Protein AF-A0A7Y6GJ54-F1 (afdb_monomer_lite)

Secondary structure (DSSP, 8-state):
-PPPPPPPPPPPPPS----PPP----TT---HHHHHHHHHHHHHHHHHHHHHHHHHHHHHHHHHHHTS-S-EEEEE-SSS-EEEE-SS-HHHHHHTTS---HHHHHHHHHHHHHHHHHHHHHHHHHHHHHHHHHHHHHHHHHHHHHHHHHHHHHHHHHHHHHHHTTS-TTS-------SSHHHHHHHH-

Foldseek 3Di:
DDDDDDDDDDDDDDPDDPPDPDPPVPPDPPAPVNVVCCVVVVLVVVLVVVVVVLVVVLVVVLCVVPPDDQWDFPDDDPPPQGQIDGPQQVLSNVCSVDPDDPVSNVVSVVVSVVVVVVVSVVVVVVSVVVSVVVNVVSVVVSVVVVVCVVCVVVVVVVVVVVVCVVDDPPDLDCPPDRPYPVNVVSVVD

Radius of gyration: 41.16 Å; chains: 1; bounding box: 82×29×149 Å

Sequence (189 aa):
MAATPAPPQAPPKPTWDPRRPQPNLPWLRPTIRIRLTLLYGGMFLIAGILLLSIIYLLAAQAISTGNQPPFKIVNLGVSDEIKVASADCPAVNQANATSLTLTQFNTAISACIDHQRQVALDNLLSRSLLALLGLAVIAFAFGYAMAGRVLSPLGRITRTARAVAGSDLSRRIELDGPDDELKELADTF

Structure (mmCIF, N/CA/C/O backbone):
data_AF-A0A7Y6GJ54-F1
#
_entry.id   AF-A0A7Y6GJ54-F1
#
loop_
_atom_site.group_PDB
_atom_site.id
_atom_site.type_symbol
_atom_site.label_atom_id
_atom_site.label_alt_id
_atom_site.label_comp_id
_atom_site.label_asym_id
_atom_site.label_entity_id
_atom_site.label_seq_id
_atom_site.pdbx_PDB_ins_code
_atom_site.Cartn_x
_atom_site.Cartn_y
_atom_site.Cartn_z
_atom_site.occupancy
_atom_site.B_iso_or_equiv
_atom_site.auth_seq_id
_atom_site.auth_comp_id
_atom_site.auth_asym_id
_atom_site.auth_atom_id
_atom_site.pdbx_PDB_model_num
ATOM 1 N N . MET A 1 1 ? -22.449 -1.893 110.398 1.00 47.75 1 MET A N 1
ATOM 2 C CA . MET A 1 1 ? -21.510 -1.965 109.258 1.00 47.75 1 MET A CA 1
ATOM 3 C C . MET A 1 1 ? -22.201 -2.766 108.168 1.00 47.75 1 MET A C 1
ATOM 5 O O . MET A 1 1 ? -22.396 -3.958 108.355 1.00 47.75 1 MET A O 1
ATOM 9 N N . ALA A 1 2 ? -22.708 -2.105 107.126 1.00 55.66 2 ALA A N 1
ATOM 10 C CA . ALA A 1 2 ? -23.406 -2.773 106.027 1.00 55.66 2 ALA A CA 1
ATOM 11 C C . ALA A 1 2 ? -22.368 -3.305 105.029 1.00 55.66 2 ALA A C 1
ATOM 13 O O . ALA A 1 2 ? -21.499 -2.552 104.596 1.00 55.66 2 ALA A O 1
ATOM 14 N N . ALA A 1 3 ? -22.422 -4.601 104.725 1.00 62.19 3 ALA A N 1
ATOM 15 C CA . ALA A 1 3 ? -21.514 -5.240 103.782 1.00 62.19 3 ALA A CA 1
ATOM 16 C C . ALA A 1 3 ? -21.873 -4.830 102.345 1.00 62.19 3 ALA A C 1
ATOM 18 O O . ALA A 1 3 ? -23.012 -4.994 101.910 1.00 62.19 3 ALA A O 1
ATOM 19 N N . THR A 1 4 ? -20.897 -4.287 101.621 1.00 73.94 4 THR A N 1
ATOM 20 C CA . THR A 1 4 ? -21.009 -3.931 100.203 1.00 73.94 4 THR A CA 1
ATOM 21 C C . THR A 1 4 ? -21.210 -5.199 99.361 1.00 73.94 4 THR A C 1
ATOM 23 O O . THR A 1 4 ? -20.417 -6.133 99.505 1.00 73.94 4 THR A O 1
ATOM 26 N N . PRO A 1 5 ? -22.229 -5.274 98.485 1.00 74.69 5 PRO A N 1
ATOM 27 C CA . PRO A 1 5 ? -22.419 -6.432 97.620 1.00 74.69 5 PRO A CA 1
ATOM 28 C C . PRO A 1 5 ? -21.304 -6.507 96.568 1.00 74.69 5 PRO A C 1
ATOM 30 O O . PRO A 1 5 ? -20.848 -5.489 96.045 1.00 74.69 5 PRO A O 1
ATOM 33 N N . ALA A 1 6 ? -20.850 -7.727 96.279 1.00 77.00 6 ALA A N 1
ATOM 34 C CA . ALA A 1 6 ? -19.791 -7.985 95.311 1.00 77.00 6 ALA A CA 1
ATOM 35 C C . ALA A 1 6 ? -20.215 -7.578 93.882 1.00 77.00 6 ALA A C 1
ATOM 37 O O . ALA A 1 6 ? -21.391 -7.721 93.532 1.00 77.00 6 ALA A O 1
ATOM 38 N N . PRO A 1 7 ? -19.280 -7.088 93.046 1.00 79.25 7 PRO A N 1
ATOM 39 C CA . PRO A 1 7 ? -19.587 -6.672 91.683 1.00 79.25 7 PRO A CA 1
ATOM 40 C C . PRO A 1 7 ? -20.060 -7.855 90.817 1.00 79.25 7 PRO A C 1
ATOM 42 O O . PRO A 1 7 ? -19.602 -8.986 91.015 1.00 79.25 7 PRO A O 1
ATOM 45 N N . PRO A 1 8 ? -20.962 -7.612 89.847 1.00 77.50 8 PRO A N 1
ATOM 46 C CA . PRO A 1 8 ? -21.448 -8.646 88.940 1.00 77.50 8 PRO A CA 1
ATOM 47 C C . PRO A 1 8 ? -20.292 -9.232 88.123 1.00 77.50 8 PRO A C 1
ATOM 49 O O . PRO A 1 8 ? -19.453 -8.505 87.589 1.00 77.50 8 PRO A O 1
ATOM 52 N N . GLN A 1 9 ? -20.245 -10.562 88.039 1.00 78.44 9 GLN A N 1
ATOM 53 C CA . GLN A 1 9 ? -19.216 -11.269 87.282 1.00 78.44 9 GLN A CA 1
ATOM 54 C C . GLN A 1 9 ? -19.397 -11.022 85.781 1.00 78.44 9 GLN A C 1
ATOM 56 O O . GLN A 1 9 ? -20.512 -11.075 85.260 1.00 78.44 9 GLN A O 1
ATOM 61 N N . ALA A 1 10 ? -18.290 -10.746 85.091 1.00 77.81 10 ALA A N 1
ATOM 62 C CA . ALA A 1 10 ? -18.293 -10.549 83.649 1.00 77.81 10 ALA A CA 1
ATOM 63 C C . ALA A 1 10 ? -18.735 -11.840 82.926 1.00 77.81 10 ALA A C 1
ATOM 65 O O . ALA A 1 10 ? -18.311 -12.931 83.321 1.00 77.81 10 ALA A O 1
ATOM 66 N N . PRO A 1 11 ? -19.569 -11.738 81.874 1.00 81.38 11 PRO A N 1
ATOM 67 C CA . PRO A 1 11 ? -20.028 -12.898 81.122 1.00 81.38 11 PRO A CA 1
ATOM 68 C C . PRO A 1 11 ? -18.854 -13.659 80.477 1.00 81.38 11 PRO A C 1
ATOM 70 O O . PRO A 1 11 ? -17.839 -13.050 80.123 1.00 81.38 11 PRO A O 1
ATOM 73 N N . PRO A 1 12 ? -18.977 -14.989 80.310 1.00 80.69 12 PRO A N 1
ATOM 74 C CA . PRO A 1 12 ? -17.917 -15.814 79.746 1.00 80.69 12 PRO A CA 1
ATOM 75 C C . PRO A 1 12 ? -17.611 -15.410 78.300 1.00 80.69 12 PRO A C 1
ATOM 77 O O . PRO A 1 12 ? -18.512 -15.119 77.510 1.00 80.69 12 PRO A O 1
ATOM 80 N N . LYS A 1 13 ? -16.318 -15.402 77.954 1.00 76.00 13 LYS A N 1
ATOM 81 C CA . LYS A 1 13 ? -15.849 -15.067 76.607 1.00 76.00 13 LYS A CA 1
ATOM 82 C C . LYS A 1 13 ? -16.473 -16.042 75.591 1.00 76.00 13 LYS A C 1
ATOM 84 O O . LYS A 1 13 ? -16.382 -17.252 75.804 1.00 76.00 13 LYS A O 1
ATOM 89 N N . PRO A 1 14 ? -17.086 -15.549 74.501 1.00 75.94 14 PRO A N 1
ATOM 90 C CA . PRO A 1 14 ? -17.659 -16.410 73.476 1.00 75.94 14 PRO A CA 1
ATOM 91 C C . PRO A 1 14 ? -16.595 -17.326 72.859 1.00 75.94 14 PRO A C 1
ATOM 93 O O . PRO A 1 14 ? -15.461 -16.911 72.620 1.00 75.94 14 PRO A O 1
ATOM 96 N N . THR A 1 15 ? -16.964 -18.587 72.630 1.00 77.06 15 THR A N 1
ATOM 97 C CA . THR A 1 15 ? -16.074 -19.652 72.135 1.00 77.06 15 THR A CA 1
ATOM 98 C C . THR A 1 15 ? -15.910 -19.659 70.620 1.00 77.06 15 THR A C 1
ATOM 100 O O . THR A 1 15 ? -15.093 -20.417 70.101 1.00 77.06 15 THR A O 1
ATOM 103 N N . TRP A 1 16 ? -16.665 -18.832 69.892 1.00 75.81 16 TRP A N 1
ATOM 104 C CA . TRP A 1 16 ? -16.430 -18.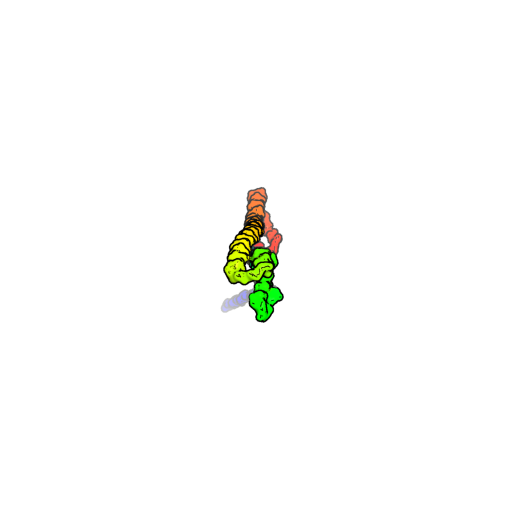662 68.467 1.00 75.81 16 TRP A CA 1
ATOM 105 C C . TRP A 1 16 ? -15.254 -17.706 68.261 1.00 75.81 16 TRP A C 1
ATOM 107 O O . TRP A 1 16 ? -15.256 -16.563 68.717 1.00 75.81 16 TRP A O 1
ATOM 117 N N . ASP A 1 17 ? -14.237 -18.184 67.556 1.00 72.38 17 ASP A N 1
ATOM 118 C CA . ASP A 1 17 ? -13.200 -17.325 67.004 1.00 72.38 17 ASP A CA 1
ATOM 119 C C . ASP A 1 17 ? -13.826 -16.588 65.805 1.00 72.38 17 ASP A C 1
ATOM 121 O O . ASP A 1 17 ? -14.325 -17.258 64.888 1.00 72.38 17 ASP A O 1
ATOM 125 N N . PRO A 1 18 ? -13.913 -15.242 65.788 1.00 67.31 18 PRO A N 1
ATOM 126 C CA . PRO A 1 18 ? -14.363 -14.533 64.601 1.00 67.31 18 PRO A CA 1
ATOM 127 C C . PRO A 1 18 ? -13.384 -14.877 63.482 1.00 67.31 18 PRO A C 1
ATOM 129 O O . PRO A 1 18 ? -12.235 -14.437 63.498 1.00 67.31 18 PRO A O 1
ATOM 132 N N . ARG A 1 19 ? -13.826 -15.720 62.538 1.00 66.75 19 ARG A N 1
ATOM 133 C CA . ARG A 1 19 ? -13.043 -16.097 61.358 1.00 66.75 19 ARG A CA 1
ATOM 134 C C . ARG A 1 19 ? -12.431 -14.825 60.787 1.00 66.75 19 ARG A C 1
ATOM 136 O O . ARG A 1 19 ? -13.164 -13.938 60.351 1.00 66.75 19 ARG A O 1
ATOM 143 N N . ARG A 1 20 ? -11.096 -14.726 60.823 1.00 63.81 20 ARG A N 1
ATOM 144 C CA . ARG A 1 20 ? -10.391 -13.631 60.156 1.00 63.81 20 ARG A CA 1
ATOM 145 C C . ARG A 1 20 ? -10.865 -13.639 58.703 1.00 63.81 20 ARG A C 1
ATOM 147 O O . ARG A 1 20 ? -10.816 -14.713 58.094 1.00 63.81 20 ARG A O 1
ATOM 154 N N . PRO A 1 21 ? -11.346 -12.508 58.161 1.00 61.75 21 PRO A N 1
ATOM 155 C CA . PRO A 1 21 ? -11.650 -12.416 56.745 1.00 61.75 21 PRO A CA 1
ATOM 156 C C . PRO A 1 21 ? -10.424 -12.920 55.988 1.00 61.75 21 PRO A C 1
ATOM 158 O O . PRO A 1 21 ? -9.319 -12.414 56.199 1.00 61.75 21 PRO A O 1
ATOM 161 N N . GLN A 1 22 ? -10.589 -13.976 55.190 1.00 66.06 22 GLN A N 1
ATOM 162 C CA . GLN A 1 22 ? -9.531 -14.379 54.276 1.00 66.06 22 GLN A CA 1
ATOM 163 C C . GLN A 1 22 ? -9.239 -13.154 53.401 1.00 66.06 22 GLN A C 1
ATOM 165 O O . GLN A 1 22 ? -10.179 -12.550 52.883 1.00 66.06 22 GLN A O 1
ATOM 170 N N . PRO A 1 23 ? -7.979 -12.714 53.270 1.00 58.69 23 PRO A N 1
ATOM 171 C CA . PRO A 1 23 ? -7.642 -11.744 52.251 1.00 58.69 23 PRO A CA 1
ATOM 172 C C . PRO A 1 23 ? -7.811 -12.467 50.917 1.00 58.69 23 PRO A C 1
ATOM 174 O O . PRO A 1 23 ? -6.936 -13.205 50.469 1.00 58.69 23 PRO A O 1
ATOM 177 N N . ASN A 1 24 ? -8.991 -12.312 50.326 1.00 58.53 24 ASN A N 1
ATOM 178 C CA . ASN A 1 24 ? -9.291 -12.735 48.970 1.00 58.53 24 ASN A CA 1
ATOM 179 C C . ASN A 1 24 ? -8.308 -11.963 48.088 1.00 58.53 24 ASN A C 1
ATOM 181 O O . ASN A 1 24 ? -8.525 -10.781 47.848 1.00 58.53 24 ASN A O 1
ATOM 185 N N . LEU A 1 25 ? -7.180 -12.564 47.705 1.00 61.97 25 LEU A N 1
ATOM 186 C CA . LEU A 1 25 ? -6.151 -11.883 46.923 1.00 61.97 25 LEU A CA 1
ATOM 187 C C . LEU A 1 25 ? -6.703 -11.691 45.496 1.00 61.97 25 LEU A C 1
ATOM 189 O O . LEU A 1 25 ? -6.703 -12.647 44.716 1.00 61.97 25 LEU A O 1
ATOM 193 N N . PRO A 1 26 ? -7.224 -10.509 45.117 1.00 60.03 26 PRO A N 1
ATOM 194 C CA . PRO A 1 26 ? -8.069 -10.363 43.944 1.00 60.03 26 PRO A CA 1
ATOM 195 C C . PRO A 1 26 ? -7.206 -9.855 42.791 1.00 60.03 26 PRO A C 1
ATOM 197 O O . PRO A 1 26 ? -7.463 -8.796 42.234 1.00 60.03 26 PRO A O 1
ATOM 200 N N . TRP A 1 27 ? -6.097 -10.532 42.486 1.00 59.00 27 TRP A N 1
ATOM 201 C CA . TRP A 1 27 ? -5.081 -9.885 41.652 1.00 59.00 27 TRP A CA 1
ATOM 202 C C . TRP A 1 27 ? -5.346 -9.983 40.143 1.00 59.00 27 TRP A C 1
ATOM 204 O O . TRP A 1 27 ? -4.831 -9.162 39.393 1.00 59.00 27 TRP A O 1
ATOM 214 N N . LEU A 1 28 ? -6.197 -10.908 39.678 1.00 61.09 28 LEU A N 1
ATOM 215 C CA . LEU A 1 28 ? -6.555 -11.012 38.254 1.00 61.09 28 LEU A CA 1
ATOM 216 C C . LEU A 1 28 ? -8.027 -11.378 38.016 1.00 61.09 28 LEU A C 1
ATOM 218 O O . LEU A 1 28 ? -8.335 -12.248 37.200 1.00 61.09 28 LEU A O 1
ATOM 222 N N . ARG A 1 29 ? -8.969 -10.700 38.680 1.00 63.38 29 ARG A N 1
ATOM 223 C CA . ARG A 1 29 ? -10.329 -10.649 38.120 1.00 63.38 29 ARG A CA 1
ATOM 224 C C . ARG A 1 29 ? -10.255 -9.779 36.857 1.00 63.38 29 ARG A C 1
ATOM 226 O O . ARG A 1 29 ? -9.835 -8.628 36.973 1.00 63.38 29 ARG A O 1
ATOM 233 N N . PRO A 1 30 ? -10.564 -10.289 35.647 1.00 63.50 30 PRO A N 1
ATOM 234 C CA . PRO A 1 30 ? -10.485 -9.488 34.433 1.00 63.50 30 PRO A CA 1
ATOM 235 C C . PRO A 1 30 ? -11.536 -8.387 34.527 1.00 63.50 30 PRO A C 1
ATOM 237 O O . PRO A 1 30 ? -12.718 -8.628 34.284 1.00 63.50 30 PRO A O 1
ATOM 240 N N . THR A 1 31 ? -11.107 -7.184 34.901 1.00 75.00 31 THR A N 1
ATOM 241 C CA . THR A 1 31 ? -11.979 -6.014 34.907 1.00 75.00 31 THR A CA 1
ATOM 242 C C . THR A 1 31 ? -12.584 -5.863 33.512 1.00 75.00 31 THR A C 1
ATOM 244 O O . THR A 1 31 ? -11.949 -6.165 32.493 1.00 75.00 31 THR A O 1
ATOM 247 N N . ILE A 1 32 ? -13.832 -5.404 33.438 1.00 73.62 32 ILE A N 1
ATOM 248 C CA . ILE A 1 32 ? -14.550 -5.202 32.166 1.00 73.62 32 ILE A CA 1
ATOM 249 C C . ILE A 1 32 ? -13.700 -4.369 31.195 1.00 73.62 32 ILE A C 1
ATOM 251 O O . ILE A 1 32 ? -13.665 -4.630 29.992 1.00 73.62 32 ILE A O 1
ATOM 255 N N . ARG A 1 33 ? -12.930 -3.425 31.745 1.00 81.25 33 ARG A N 1
ATOM 256 C CA . ARG A 1 33 ? -11.974 -2.587 31.021 1.00 81.25 33 ARG A CA 1
ATOM 257 C C . ARG A 1 33 ? -10.905 -3.411 30.302 1.00 81.25 33 ARG A C 1
ATOM 259 O O . ARG A 1 33 ? -10.708 -3.183 29.117 1.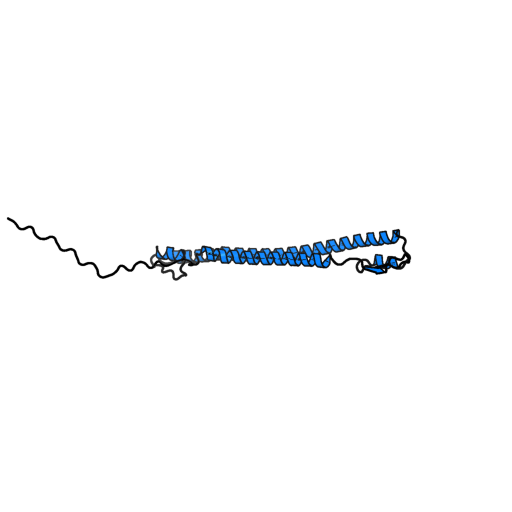00 81.25 33 ARG A O 1
ATOM 266 N N . ILE A 1 34 ? -10.281 -4.395 30.956 1.00 81.25 34 ILE A N 1
ATOM 267 C CA . ILE A 1 34 ? -9.259 -5.260 30.336 1.00 81.25 34 ILE A CA 1
ATOM 268 C C . ILE A 1 34 ? -9.853 -6.113 29.210 1.00 81.25 34 ILE A C 1
ATOM 270 O O . ILE A 1 34 ? -9.241 -6.259 28.155 1.00 81.25 34 ILE A O 1
ATOM 274 N N . ARG A 1 35 ? -11.063 -6.660 29.384 1.00 81.88 35 ARG A N 1
ATOM 275 C CA . ARG A 1 35 ? -11.726 -7.423 28.309 1.00 81.88 35 ARG A CA 1
ATOM 276 C C . ARG A 1 35 ? -12.016 -6.553 27.091 1.00 81.88 35 ARG A C 1
ATOM 278 O O . ARG A 1 35 ? -11.812 -6.998 25.963 1.00 81.88 35 ARG A O 1
ATOM 285 N N . LEU A 1 36 ? -12.470 -5.322 27.317 1.00 81.94 36 LEU A N 1
ATOM 286 C CA . LEU A 1 36 ? -12.708 -4.360 26.248 1.00 81.94 36 LEU A CA 1
ATOM 287 C C . LEU A 1 36 ? -11.391 -3.966 25.572 1.00 81.94 36 LEU A C 1
ATOM 289 O O . LEU A 1 36 ? -11.306 -4.069 24.352 1.00 81.94 36 LEU A O 1
ATOM 293 N N . THR A 1 37 ? -10.345 -3.596 26.319 1.00 88.44 37 THR A N 1
ATOM 294 C CA . THR A 1 37 ? -9.057 -3.217 25.713 1.00 88.44 37 THR A CA 1
ATOM 295 C C . THR A 1 37 ? -8.417 -4.363 24.944 1.00 88.44 37 THR A C 1
ATOM 297 O O . THR A 1 37 ? -7.854 -4.118 23.885 1.00 88.44 37 THR A O 1
ATOM 300 N N . LEU A 1 38 ? -8.538 -5.606 25.409 1.00 86.56 38 LEU A N 1
ATOM 301 C CA . LEU A 1 38 ? -7.973 -6.763 24.719 1.00 86.56 38 LEU A CA 1
ATOM 302 C C . LEU A 1 38 ? -8.748 -7.090 23.433 1.00 86.56 38 LEU A C 1
ATOM 304 O O . LEU A 1 38 ? -8.132 -7.344 22.400 1.00 86.56 38 LEU A O 1
ATOM 308 N N . LEU A 1 39 ? -10.084 -7.000 23.452 1.00 82.62 39 LEU A N 1
ATOM 309 C CA . LEU A 1 39 ? -10.901 -7.153 22.242 1.00 82.62 39 LEU A CA 1
ATOM 310 C C . LEU A 1 39 ? -10.645 -6.035 21.223 1.00 82.62 39 LEU A C 1
ATOM 312 O O . LEU A 1 39 ? -10.435 -6.319 20.044 1.00 82.62 39 LEU A O 1
ATOM 316 N N . TYR A 1 40 ? -10.668 -4.773 21.656 1.00 81.94 40 TYR A N 1
ATOM 317 C CA . TYR A 1 40 ? -10.470 -3.627 20.764 1.00 81.94 40 TYR A CA 1
ATOM 318 C C . TYR A 1 40 ? -9.022 -3.519 20.288 1.00 81.94 40 TYR A C 1
ATOM 320 O O . TYR A 1 40 ? -8.776 -3.334 19.098 1.00 81.94 40 TYR A O 1
ATOM 328 N N . GLY A 1 41 ? -8.067 -3.689 21.200 1.00 87.75 41 GLY A N 1
ATOM 329 C CA . GLY A 1 41 ? -6.640 -3.688 20.908 1.00 87.75 41 GLY A CA 1
ATOM 330 C C . GLY A 1 41 ? -6.257 -4.817 19.960 1.00 87.75 41 GLY A C 1
ATOM 331 O O . GLY A 1 41 ? -5.569 -4.563 18.979 1.00 87.75 41 GLY A O 1
ATOM 332 N N . GLY A 1 42 ? -6.770 -6.034 20.173 1.00 88.62 42 GLY A N 1
ATOM 333 C CA . GLY A 1 42 ? -6.537 -7.163 19.271 1.00 88.62 42 GLY A CA 1
ATOM 334 C C . GLY A 1 42 ? -7.050 -6.905 17.852 1.00 88.62 42 GLY A C 1
ATOM 335 O O . GLY A 1 42 ? -6.326 -7.127 16.886 1.00 88.62 42 GLY A O 1
ATOM 336 N N . MET A 1 43 ? -8.263 -6.361 17.716 1.00 84.12 43 MET A N 1
ATOM 337 C CA . MET A 1 43 ? -8.821 -5.985 16.410 1.00 84.12 43 MET A CA 1
ATOM 338 C C . MET A 1 43 ? -7.987 -4.905 15.710 1.00 84.12 43 MET A C 1
ATOM 340 O O . MET A 1 43 ? -7.721 -5.018 14.514 1.00 84.12 43 MET A O 1
ATOM 344 N N . PHE A 1 44 ? -7.551 -3.880 16.447 1.00 86.00 44 PHE A N 1
ATOM 345 C CA . PHE A 1 44 ? -6.700 -2.818 15.910 1.00 86.00 44 PHE A CA 1
ATOM 346 C C . PHE A 1 44 ? -5.338 -3.354 15.451 1.00 86.00 44 PHE A C 1
ATOM 348 O O . PHE A 1 44 ? -4.859 -3.000 14.377 1.00 86.00 44 PHE A O 1
ATOM 355 N N . LEU A 1 45 ? -4.743 -4.256 16.232 1.00 91.19 45 LEU A N 1
ATOM 356 C CA . LEU A 1 45 ? -3.455 -4.875 15.928 1.00 91.19 45 LEU A CA 1
ATOM 357 C C . LEU A 1 45 ? -3.550 -5.744 14.664 1.00 91.19 45 LEU A C 1
ATOM 359 O O . LEU A 1 45 ? -2.720 -5.612 13.768 1.00 91.19 45 LEU A O 1
ATOM 363 N N . ILE A 1 46 ? -4.605 -6.559 14.538 1.00 86.50 46 ILE A N 1
ATOM 364 C CA . ILE A 1 46 ? -4.871 -7.356 13.330 1.00 86.50 46 ILE A CA 1
ATOM 365 C C . ILE A 1 46 ? -5.046 -6.451 12.106 1.00 86.50 46 ILE A C 1
ATOM 367 O O . ILE A 1 46 ? -4.438 -6.712 11.069 1.00 86.50 46 ILE A O 1
ATOM 371 N N . ALA A 1 47 ? -5.831 -5.374 12.223 1.00 84.12 47 ALA A N 1
ATOM 372 C CA . ALA A 1 47 ? -6.019 -4.410 11.140 1.00 84.12 47 ALA A CA 1
ATOM 373 C C . ALA A 1 47 ? -4.690 -3.756 10.721 1.00 84.12 47 ALA A C 1
ATOM 375 O O . ALA A 1 47 ? -4.396 -3.665 9.530 1.00 84.12 47 ALA A O 1
ATOM 376 N N . GLY A 1 48 ? -3.863 -3.360 11.693 1.00 86.31 48 GLY A N 1
ATOM 377 C CA . GLY A 1 48 ? -2.544 -2.775 11.456 1.00 86.31 48 GLY A CA 1
ATOM 378 C C . GLY A 1 48 ? -1.567 -3.737 10.775 1.00 86.31 48 GLY A C 1
ATOM 379 O O . GLY A 1 48 ? -0.903 -3.346 9.816 1.00 86.31 48 GLY A O 1
ATOM 380 N N . ILE A 1 49 ? -1.508 -5.001 11.213 1.00 92.00 49 ILE A N 1
ATOM 381 C CA . ILE A 1 49 ? -0.673 -6.038 10.581 1.00 92.00 49 ILE A CA 1
ATOM 382 C C . ILE A 1 49 ? -1.116 -6.283 9.139 1.00 92.00 49 ILE A C 1
ATOM 384 O O . ILE A 1 49 ? -0.271 -6.337 8.245 1.00 92.00 49 ILE A O 1
ATOM 388 N N . LEU A 1 50 ? -2.425 -6.408 8.899 1.00 84.56 50 LEU A N 1
ATOM 389 C CA . LEU A 1 50 ? -2.966 -6.596 7.552 1.00 84.56 50 LEU A CA 1
ATOM 390 C C . LEU A 1 50 ? -2.598 -5.425 6.640 1.00 84.56 50 LEU A C 1
ATOM 392 O O . LEU A 1 50 ? -2.093 -5.641 5.540 1.00 84.56 50 LEU A O 1
ATOM 396 N N . LEU A 1 51 ? -2.790 -4.195 7.120 1.00 84.94 51 LEU A N 1
ATOM 397 C CA . LEU A 1 51 ? -2.446 -2.979 6.388 1.00 84.94 51 LEU A CA 1
ATOM 398 C C . LEU A 1 51 ? -0.953 -2.939 6.026 1.00 84.94 51 LEU A C 1
ATOM 400 O O . LEU A 1 51 ? -0.608 -2.739 4.862 1.00 84.94 51 LEU A O 1
ATOM 404 N N . LEU A 1 52 ? -0.071 -3.174 7.003 1.00 88.19 52 LEU A N 1
ATOM 405 C CA . LEU A 1 52 ? 1.380 -3.201 6.795 1.00 88.19 52 LEU A CA 1
ATOM 406 C C . LEU A 1 52 ? 1.808 -4.297 5.816 1.00 88.19 52 LEU A C 1
ATOM 408 O O . LEU A 1 52 ? 2.633 -4.043 4.940 1.00 88.19 52 LEU A O 1
ATOM 412 N N . SER A 1 53 ? 1.240 -5.499 5.941 1.00 87.12 53 SER A N 1
ATOM 413 C CA . SER A 1 53 ? 1.549 -6.630 5.063 1.00 87.12 53 SER A CA 1
ATOM 414 C C . SER A 1 53 ? 1.194 -6.323 3.608 1.00 87.12 53 SER A C 1
ATOM 416 O O . SER A 1 53 ? 2.004 -6.562 2.714 1.00 87.12 53 SER A O 1
ATOM 418 N N . ILE A 1 54 ? 0.030 -5.714 3.371 1.00 82.38 54 ILE A N 1
ATOM 419 C CA . ILE A 1 54 ? -0.399 -5.305 2.030 1.00 82.38 54 ILE A CA 1
ATOM 420 C C . ILE A 1 54 ? 0.554 -4.255 1.464 1.00 82.38 54 ILE A C 1
ATOM 422 O O . ILE A 1 54 ? 1.089 -4.443 0.375 1.00 82.38 54 ILE A O 1
ATOM 426 N N . ILE A 1 55 ? 0.832 -3.187 2.215 1.00 82.06 55 ILE A N 1
ATOM 427 C CA . ILE A 1 55 ? 1.750 -2.127 1.772 1.00 82.06 55 ILE A CA 1
ATOM 428 C C . ILE A 1 55 ? 3.132 -2.705 1.427 1.00 82.06 55 ILE A C 1
ATOM 430 O O . ILE A 1 55 ? 3.698 -2.366 0.386 1.00 82.06 55 ILE A O 1
ATOM 434 N N . TYR A 1 56 ? 3.657 -3.615 2.253 1.00 84.94 56 TYR A N 1
ATOM 435 C CA . TYR A 1 56 ? 4.937 -4.280 2.010 1.00 84.94 56 TYR A CA 1
ATOM 436 C C . TYR A 1 56 ? 4.935 -5.111 0.720 1.00 84.94 56 TYR A C 1
ATOM 438 O O . TYR A 1 56 ? 5.860 -4.990 -0.081 1.00 84.94 56 TYR A O 1
ATOM 446 N N . LEU A 1 57 ? 3.901 -5.928 0.487 1.00 83.31 57 LEU A N 1
ATOM 447 C CA . LEU A 1 57 ? 3.802 -6.758 -0.720 1.00 83.31 57 LEU A CA 1
ATOM 448 C C . LEU A 1 57 ? 3.730 -5.911 -1.997 1.00 83.31 57 LEU A C 1
ATOM 450 O O . LEU A 1 57 ? 4.393 -6.227 -2.985 1.00 83.31 57 LEU A O 1
ATOM 454 N N . LEU A 1 58 ? 2.976 -4.811 -1.962 1.00 78.19 58 LEU A N 1
ATOM 455 C CA . LEU A 1 58 ? 2.896 -3.848 -3.063 1.00 78.19 58 LEU A CA 1
ATOM 456 C C . LEU A 1 58 ? 4.264 -3.213 -3.355 1.00 78.19 58 LEU A C 1
ATOM 458 O O . LEU A 1 58 ? 4.688 -3.151 -4.510 1.00 78.19 58 LEU A O 1
ATOM 462 N N . ALA A 1 59 ? 4.977 -2.779 -2.312 1.00 78.06 59 ALA A N 1
ATOM 463 C CA . ALA A 1 59 ? 6.314 -2.209 -2.449 1.00 78.06 59 ALA A CA 1
ATOM 464 C C . ALA A 1 59 ? 7.320 -3.237 -2.999 1.00 78.06 59 ALA A C 1
ATOM 466 O O . ALA A 1 59 ? 8.079 -2.933 -3.921 1.00 78.06 59 ALA A O 1
ATOM 467 N N . ALA A 1 60 ? 7.287 -4.473 -2.495 1.00 80.50 60 ALA A N 1
ATOM 468 C CA . ALA A 1 60 ? 8.151 -5.556 -2.955 1.00 80.50 60 ALA A CA 1
ATOM 469 C C . ALA A 1 60 ? 7.935 -5.873 -4.446 1.00 80.50 60 ALA A C 1
ATOM 471 O O . ALA A 1 60 ? 8.902 -6.046 -5.189 1.00 80.50 60 ALA A O 1
ATOM 472 N N . GLN A 1 61 ? 6.683 -5.884 -4.916 1.00 73.62 61 GLN A N 1
ATOM 473 C CA . GLN A 1 61 ? 6.363 -6.088 -6.332 1.00 73.62 61 GLN A CA 1
ATOM 474 C C . GLN A 1 61 ? 6.838 -4.932 -7.222 1.00 73.62 61 GLN A C 1
ATOM 476 O O . GLN A 1 61 ? 7.325 -5.175 -8.332 1.00 73.62 61 GLN A O 1
ATOM 481 N N . ALA A 1 62 ? 6.714 -3.685 -6.754 1.00 69.12 62 ALA A N 1
ATOM 482 C CA . ALA A 1 62 ? 7.200 -2.514 -7.482 1.00 69.12 62 ALA A CA 1
ATOM 483 C C . ALA A 1 62 ? 8.724 -2.571 -7.675 1.00 69.12 62 ALA A C 1
ATOM 485 O O . ALA A 1 62 ? 9.214 -2.403 -8.792 1.00 69.12 62 ALA A O 1
ATOM 486 N N . ILE A 1 63 ? 9.463 -2.906 -6.614 1.00 73.31 63 ILE A N 1
ATOM 487 C CA . ILE A 1 63 ? 10.927 -3.012 -6.652 1.00 73.31 63 ILE A CA 1
ATOM 488 C C . ILE A 1 63 ? 11.369 -4.206 -7.512 1.00 73.31 63 ILE A C 1
ATOM 490 O O . ILE A 1 63 ? 12.239 -4.059 -8.364 1.00 73.31 63 ILE A O 1
ATOM 494 N N . SER A 1 64 ? 10.738 -5.375 -7.364 1.00 67.88 64 SER A N 1
ATOM 495 C CA . SER A 1 64 ? 11.070 -6.584 -8.139 1.00 67.88 64 SER A CA 1
ATOM 496 C C . SER A 1 64 ? 10.928 -6.400 -9.653 1.00 67.88 64 SER A C 1
ATOM 498 O O . SER A 1 64 ? 11.687 -7.005 -10.410 1.00 67.88 64 SER A O 1
ATOM 500 N N . THR A 1 65 ? 9.966 -5.589 -10.096 1.00 65.19 65 THR A N 1
ATOM 501 C CA . THR A 1 65 ? 9.732 -5.359 -11.529 1.00 65.19 65 THR A CA 1
ATOM 502 C C . THR A 1 65 ? 10.705 -4.315 -12.091 1.00 65.19 65 THR A C 1
ATOM 504 O O . THR A 1 65 ? 11.128 -4.436 -13.233 1.00 65.19 65 THR A O 1
ATOM 507 N N . GLY A 1 66 ? 11.096 -3.316 -11.291 1.00 60.31 66 GLY A N 1
ATOM 508 C CA . GLY A 1 66 ? 11.970 -2.221 -11.730 1.00 60.31 66 GLY A CA 1
ATOM 509 C C . GLY A 1 66 ? 13.477 -2.507 -11.685 1.00 60.31 66 GLY A C 1
ATOM 510 O O . GLY A 1 66 ? 14.247 -1.720 -12.223 1.00 60.31 66 GLY A O 1
ATOM 511 N N . ASN A 1 67 ? 13.921 -3.600 -11.053 1.00 60.25 67 ASN A N 1
ATOM 512 C CA . ASN A 1 67 ? 15.348 -3.850 -10.793 1.00 60.25 67 ASN A CA 1
ATOM 513 C C . ASN A 1 67 ? 16.044 -4.766 -11.821 1.00 60.25 67 ASN A C 1
ATOM 515 O O . ASN A 1 67 ? 17.178 -5.191 -11.590 1.00 60.25 67 ASN A O 1
ATOM 519 N N . GLN A 1 68 ? 15.382 -5.114 -12.929 1.00 61.44 68 GLN A N 1
ATOM 520 C CA . GLN A 1 68 ? 16.025 -5.846 -14.023 1.00 61.44 68 GLN A CA 1
ATOM 521 C C . GLN A 1 68 ? 16.764 -4.848 -14.924 1.00 61.44 68 GLN A C 1
ATOM 523 O O . GLN A 1 68 ? 16.138 -3.903 -15.402 1.00 61.44 68 GLN A O 1
ATOM 528 N N . PRO A 1 69 ? 18.083 -5.005 -15.148 1.00 60.56 69 PRO A N 1
ATOM 529 C CA . PRO A 1 69 ? 18.825 -4.073 -15.983 1.00 60.56 69 PRO A CA 1
ATOM 530 C C . PRO A 1 69 ? 18.285 -4.128 -17.427 1.00 60.56 69 PRO A C 1
ATOM 532 O O . PRO A 1 69 ? 18.305 -5.207 -18.026 1.00 60.56 69 PRO A O 1
ATOM 535 N N . PRO A 1 70 ? 17.840 -2.993 -18.005 1.00 64.88 70 PRO A N 1
ATOM 536 C CA . PRO A 1 70 ? 17.181 -2.948 -19.321 1.00 64.88 70 PRO A CA 1
ATOM 537 C C . PRO A 1 70 ? 18.113 -3.274 -20.501 1.00 64.88 70 PRO A C 1
ATOM 539 O O . PRO A 1 70 ? 17.674 -3.375 -21.650 1.00 64.88 70 PRO A O 1
ATOM 542 N N . PHE A 1 71 ? 19.408 -3.460 -20.237 1.00 64.81 71 PHE A N 1
ATOM 543 C CA . PHE A 1 71 ? 20.431 -3.716 -21.243 1.00 64.81 71 PHE A CA 1
ATOM 544 C C . PHE A 1 71 ? 21.350 -4.849 -20.791 1.00 64.81 71 PHE A C 1
ATOM 546 O O . PHE A 1 71 ? 21.780 -4.900 -19.636 1.00 64.81 71 PHE A O 1
ATOM 553 N N . LYS A 1 72 ? 21.694 -5.737 -21.724 1.00 67.81 72 LYS A N 1
ATOM 554 C CA . LYS A 1 72 ? 22.763 -6.723 -21.560 1.00 67.81 72 LYS A CA 1
ATOM 555 C C . LYS A 1 72 ? 23.848 -6.429 -22.584 1.00 67.81 72 LYS A C 1
ATOM 557 O O . LYS A 1 72 ? 23.576 -6.300 -23.778 1.00 67.81 72 LYS A O 1
ATOM 562 N N . ILE A 1 73 ? 25.084 -6.323 -22.110 1.00 66.62 73 ILE A N 1
ATOM 563 C CA . ILE A 1 73 ? 26.240 -6.161 -22.988 1.00 66.62 73 ILE A CA 1
ATOM 564 C C . ILE A 1 73 ? 26.613 -7.554 -23.491 1.00 66.62 73 ILE A C 1
ATOM 566 O O . ILE A 1 73 ? 26.963 -8.424 -22.696 1.00 66.62 73 ILE A O 1
ATOM 570 N N . VAL A 1 74 ? 26.463 -7.784 -24.795 1.00 67.56 74 VAL A N 1
ATOM 571 C CA . VAL A 1 74 ? 26.615 -9.120 -25.396 1.00 67.56 74 VAL A CA 1
ATOM 572 C C . VAL A 1 74 ? 28.051 -9.361 -25.862 1.00 67.56 74 VAL A C 1
ATOM 574 O O . VAL A 1 74 ? 28.501 -10.504 -25.872 1.00 67.56 74 VAL A O 1
ATOM 577 N N . ASN A 1 75 ? 28.794 -8.306 -26.220 1.00 61.59 75 ASN A N 1
ATOM 578 C CA . ASN A 1 75 ? 30.208 -8.410 -26.578 1.00 61.59 75 ASN A CA 1
ATOM 579 C C . ASN A 1 75 ? 30.945 -7.062 -26.411 1.00 61.59 75 ASN A C 1
ATOM 581 O O . ASN A 1 75 ? 30.408 -6.021 -26.786 1.00 61.59 75 ASN A O 1
ATOM 585 N N . LEU A 1 76 ? 32.173 -7.101 -25.879 1.00 59.94 76 LEU A N 1
ATOM 586 C CA . LEU A 1 76 ? 33.165 -6.012 -25.877 1.00 59.94 76 LEU A CA 1
ATOM 587 C C . LEU A 1 76 ? 34.415 -6.541 -26.595 1.00 59.94 76 LEU A C 1
ATOM 589 O O . LEU A 1 76 ? 35.407 -6.918 -25.972 1.00 59.94 76 LEU A O 1
ATOM 593 N N . GLY A 1 77 ? 34.329 -6.662 -27.917 1.00 54.72 77 GLY A N 1
ATOM 594 C CA . GLY A 1 77 ? 35.470 -7.045 -28.740 1.00 54.72 77 GLY A CA 1
ATOM 595 C C . GLY A 1 77 ? 36.423 -5.865 -28.924 1.00 54.72 77 GLY A C 1
ATOM 596 O O . GLY A 1 77 ? 35.979 -4.739 -29.116 1.00 54.72 77 GLY A O 1
ATOM 597 N N . VAL A 1 78 ? 37.733 -6.130 -28.945 1.00 58.97 78 VAL A N 1
ATOM 598 C CA . VAL A 1 78 ? 38.851 -5.175 -29.173 1.00 58.97 78 VAL A CA 1
ATOM 599 C C . VAL A 1 78 ? 38.836 -4.558 -30.597 1.00 58.97 78 VAL A C 1
ATOM 601 O O . VAL A 1 78 ? 39.814 -3.996 -31.071 1.00 58.97 78 VAL A O 1
ATOM 604 N N . SER A 1 79 ? 37.720 -4.680 -31.312 1.00 56.25 79 SER A N 1
ATOM 605 C CA . SER A 1 79 ? 37.498 -4.249 -32.693 1.00 56.25 79 SER A CA 1
ATOM 606 C C . SER A 1 79 ? 36.227 -3.397 -32.775 1.00 56.25 79 SER A C 1
ATOM 608 O O . SER A 1 79 ? 35.277 -3.792 -33.431 1.00 56.25 79 SER A O 1
ATOM 610 N N . ASP A 1 80 ? 36.206 -2.267 -32.053 1.00 56.22 80 ASP A N 1
ATOM 611 C CA . ASP A 1 80 ? 35.306 -1.093 -32.187 1.00 56.22 80 ASP A CA 1
ATOM 612 C C . ASP A 1 80 ? 33.775 -1.304 -32.326 1.00 56.22 80 ASP A C 1
ATOM 614 O O . ASP A 1 80 ? 33.025 -0.344 -32.490 1.00 56.22 80 ASP A O 1
ATOM 618 N N . GLU A 1 81 ? 33.263 -2.530 -32.217 1.00 57.81 81 GLU A N 1
ATOM 619 C CA . GLU A 1 81 ? 31.856 -2.868 -32.434 1.00 57.81 81 GLU A CA 1
ATOM 620 C C . GLU A 1 81 ? 31.191 -3.217 -31.093 1.00 57.81 81 GLU A C 1
ATOM 622 O O . GLU A 1 81 ? 31.194 -4.361 -30.630 1.00 57.81 81 GLU A O 1
ATOM 627 N N . ILE A 1 82 ? 30.622 -2.205 -30.432 1.00 62.94 82 ILE A N 1
ATOM 628 C CA . ILE A 1 82 ? 29.847 -2.388 -29.199 1.00 62.94 82 ILE A CA 1
ATOM 629 C C . ILE A 1 82 ? 28.464 -2.938 -29.571 1.00 62.94 82 ILE A C 1
ATOM 631 O O . ILE A 1 82 ? 27.638 -2.223 -30.134 1.00 62.94 82 ILE A O 1
ATOM 635 N N . LYS A 1 83 ? 28.184 -4.202 -29.223 1.00 67.19 83 LYS A N 1
ATOM 636 C CA . LYS A 1 83 ? 26.862 -4.828 -29.416 1.00 67.19 83 LYS A CA 1
ATOM 637 C C . LYS A 1 83 ? 26.060 -4.785 -28.121 1.00 67.19 83 LYS A C 1
ATOM 639 O O . LYS A 1 83 ? 26.353 -5.512 -27.167 1.00 67.19 83 LYS A O 1
ATOM 644 N N . VAL A 1 84 ? 25.024 -3.948 -28.100 1.00 69.12 84 VAL A N 1
ATOM 645 C CA . VAL A 1 84 ? 24.107 -3.800 -26.960 1.00 69.12 84 VAL A CA 1
ATOM 646 C C . VAL A 1 84 ? 22.785 -4.465 -27.300 1.00 69.12 84 VAL A C 1
ATOM 648 O O . VAL A 1 84 ? 22.120 -4.045 -28.239 1.00 69.12 84 VAL A O 1
ATOM 651 N N . ALA A 1 85 ? 22.382 -5.485 -26.546 1.00 72.25 85 ALA A N 1
ATOM 652 C CA . ALA A 1 85 ? 21.066 -6.086 -26.715 1.00 72.25 85 ALA A CA 1
ATOM 653 C C . ALA A 1 85 ? 20.136 -5.666 -25.578 1.00 72.25 85 ALA A C 1
ATOM 655 O O . ALA A 1 85 ? 20.526 -5.626 -24.407 1.00 72.25 85 ALA A O 1
ATOM 656 N N . SER A 1 86 ? 18.884 -5.393 -25.924 1.00 72.19 86 SER A N 1
ATOM 657 C CA . SER A 1 86 ? 17.820 -5.112 -24.966 1.00 72.19 86 SER A CA 1
ATOM 658 C C . SER A 1 86 ? 16.581 -5.914 -25.329 1.00 72.19 86 SER A C 1
ATOM 660 O O . SER A 1 86 ? 16.170 -5.936 -26.487 1.00 72.19 86 SER A O 1
ATOM 662 N N . ALA A 1 87 ? 15.986 -6.585 -24.344 1.00 70.81 87 ALA A N 1
ATOM 663 C CA . ALA A 1 87 ? 14.712 -7.274 -24.534 1.00 70.81 87 ALA A CA 1
ATOM 664 C C . ALA A 1 87 ? 13.552 -6.276 -24.672 1.00 70.81 87 ALA A C 1
ATOM 666 O O . ALA A 1 87 ? 12.613 -6.523 -25.423 1.00 70.81 87 ALA A O 1
ATOM 667 N N . ASP A 1 88 ? 13.657 -5.132 -23.996 1.00 75.12 88 ASP A N 1
ATOM 668 C CA . ASP A 1 88 ? 12.604 -4.122 -23.942 1.00 75.12 88 ASP A CA 1
ATOM 669 C C . ASP A 1 88 ? 12.723 -3.066 -25.055 1.00 75.12 88 ASP A C 1
ATOM 671 O O . ASP A 1 88 ? 11.750 -2.388 -25.377 1.00 75.12 88 ASP A O 1
ATOM 675 N N . CYS A 1 89 ? 13.907 -2.936 -25.667 1.00 76.88 89 CYS A N 1
ATOM 676 C CA . CYS A 1 89 ? 14.198 -1.972 -26.730 1.00 76.88 89 CYS A CA 1
ATOM 677 C C . CYS A 1 89 ? 14.570 -2.661 -28.057 1.00 76.88 89 CYS A C 1
ATOM 679 O O . CYS A 1 89 ? 15.754 -2.733 -28.407 1.00 76.88 89 CYS A O 1
ATOM 681 N N . PRO A 1 90 ? 13.596 -3.103 -28.874 1.00 76.31 90 PRO A N 1
ATOM 682 C CA . PRO A 1 90 ? 13.886 -3.719 -30.171 1.00 76.31 90 PRO A CA 1
ATOM 683 C C . PRO A 1 90 ? 14.560 -2.753 -31.162 1.00 76.31 90 PRO A C 1
ATOM 685 O O . PRO A 1 90 ? 15.273 -3.204 -32.057 1.00 76.31 90 PRO A O 1
ATOM 688 N N . ALA A 1 91 ? 14.390 -1.437 -30.985 1.00 75.75 91 ALA A N 1
ATOM 689 C CA . ALA A 1 91 ? 15.057 -0.410 -31.789 1.00 75.75 91 ALA A CA 1
ATOM 690 C C . ALA A 1 91 ? 16.590 -0.418 -31.619 1.00 75.75 91 ALA A C 1
ATOM 692 O O . ALA A 1 91 ? 17.317 -0.192 -32.583 1.00 75.75 91 ALA A O 1
ATOM 693 N N . VAL A 1 92 ? 17.090 -0.746 -30.421 1.00 75.31 92 VAL A N 1
ATOM 694 C CA . VAL A 1 92 ? 18.536 -0.855 -30.145 1.00 75.31 92 VAL A CA 1
ATOM 695 C C . VAL A 1 92 ? 19.113 -2.118 -30.792 1.00 75.31 92 VAL A C 1
ATOM 697 O O . VAL A 1 92 ? 20.214 -2.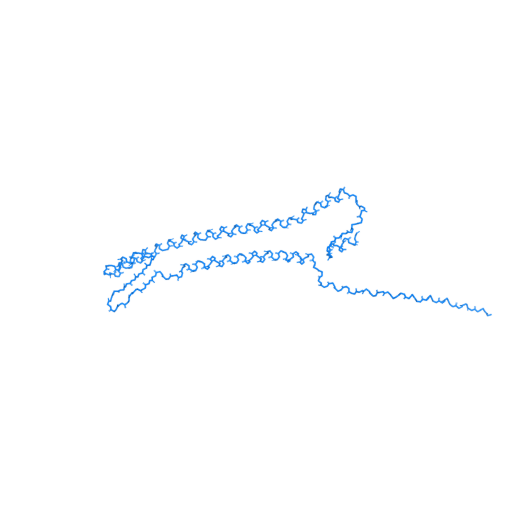096 -31.333 1.00 75.31 92 VAL A O 1
ATOM 700 N N . ASN A 1 93 ? 18.341 -3.208 -30.832 1.00 74.88 93 ASN A N 1
ATOM 701 C CA . ASN A 1 93 ? 18.767 -4.443 -31.497 1.00 74.88 93 ASN A CA 1
ATOM 702 C C . ASN A 1 93 ? 18.862 -4.274 -33.021 1.00 74.88 93 ASN A C 1
ATOM 704 O O . ASN A 1 93 ? 19.751 -4.848 -33.643 1.00 74.88 93 ASN A O 1
ATOM 708 N N . GLN A 1 94 ? 17.962 -3.480 -33.612 1.00 72.25 94 GLN A N 1
ATOM 709 C CA . GLN A 1 94 ? 17.994 -3.144 -35.039 1.00 72.25 94 GLN A CA 1
ATOM 710 C C . GLN A 1 94 ? 19.175 -2.234 -35.382 1.00 72.25 94 GLN A C 1
ATOM 712 O O . GLN A 1 94 ? 19.801 -2.419 -36.422 1.00 72.25 94 GLN A O 1
ATOM 717 N N . ALA A 1 95 ? 19.526 -1.311 -34.481 1.00 66.25 95 ALA A N 1
ATOM 718 C CA . ALA A 1 95 ? 20.688 -0.446 -34.635 1.00 66.25 95 ALA A CA 1
ATOM 719 C C . ALA A 1 95 ? 21.993 -1.260 -34.779 1.00 66.25 95 ALA A C 1
ATOM 721 O O . ALA A 1 95 ? 22.839 -0.905 -35.588 1.00 66.25 95 ALA A O 1
ATOM 722 N N . ASN A 1 96 ? 22.132 -2.402 -34.094 1.00 64.19 96 ASN A N 1
ATOM 723 C CA . ASN A 1 96 ? 23.324 -3.262 -34.187 1.00 64.19 96 ASN A CA 1
ATOM 724 C C . ASN A 1 96 ? 23.541 -3.934 -35.561 1.00 64.19 96 ASN A C 1
ATOM 726 O O . ASN A 1 96 ? 24.623 -4.464 -35.799 1.00 64.19 96 ASN A O 1
ATOM 730 N N . ALA A 1 97 ? 22.531 -3.991 -36.440 1.00 61.75 97 ALA A N 1
ATOM 731 C CA . ALA A 1 97 ? 22.626 -4.684 -37.733 1.00 61.75 97 ALA A CA 1
ATOM 732 C C . ALA A 1 97 ? 23.320 -3.851 -38.829 1.00 61.75 97 ALA A C 1
ATOM 734 O O . ALA A 1 97 ? 23.697 -4.381 -39.873 1.00 61.75 97 ALA A O 1
ATOM 735 N N . THR A 1 98 ? 23.505 -2.554 -38.594 1.00 61.06 98 THR A N 1
ATOM 736 C CA . THR A 1 98 ? 24.162 -1.609 -39.501 1.00 61.06 98 THR A CA 1
ATOM 737 C C . THR A 1 98 ? 25.315 -0.964 -38.749 1.00 61.06 98 THR A C 1
ATOM 739 O O . THR A 1 98 ? 25.068 -0.388 -37.702 1.00 61.06 98 THR A O 1
ATOM 742 N N . SER A 1 99 ? 26.555 -1.051 -39.240 1.00 58.00 99 SER A N 1
ATOM 743 C CA . SER A 1 99 ? 27.741 -0.409 -38.640 1.00 58.00 99 SER A CA 1
ATOM 744 C C . SER A 1 99 ? 27.426 1.015 -38.148 1.00 58.00 99 SER A C 1
ATOM 746 O O . SER A 1 99 ? 27.198 1.913 -38.961 1.00 58.00 99 SER A O 1
ATOM 748 N N . LEU A 1 100 ? 27.338 1.195 -36.826 1.00 61.44 100 LEU A N 1
ATOM 749 C CA . LEU A 1 100 ? 26.686 2.354 -36.216 1.00 61.44 100 LEU A CA 1
ATOM 750 C C . LEU A 1 100 ? 27.587 3.585 -36.185 1.00 61.44 100 LEU A C 1
ATOM 752 O O . LEU A 1 100 ? 28.685 3.559 -35.634 1.00 61.44 100 LEU A O 1
ATOM 756 N N . THR A 1 101 ? 27.059 4.716 -36.650 1.00 67.19 101 THR A N 1
ATOM 757 C CA . THR A 1 101 ? 27.529 6.022 -36.183 1.00 67.19 101 THR A CA 1
ATOM 758 C C . THR A 1 101 ? 26.966 6.281 -34.780 1.00 67.19 101 THR A C 1
ATOM 760 O O . THR A 1 101 ? 25.809 5.955 -34.499 1.00 67.19 101 THR A O 1
ATOM 763 N N . LEU A 1 102 ? 27.741 6.923 -33.891 1.00 71.38 102 LEU A N 1
ATOM 764 C CA . LEU A 1 102 ? 27.298 7.249 -32.519 1.00 71.38 102 LEU A CA 1
ATOM 765 C C . LEU A 1 102 ? 25.959 8.015 -32.482 1.00 71.38 102 LEU A C 1
ATOM 767 O O . LEU A 1 102 ? 25.205 7.924 -31.516 1.00 71.38 102 LEU A O 1
ATOM 771 N N . THR A 1 103 ? 25.647 8.766 -33.539 1.00 76.12 103 THR A N 1
ATOM 772 C CA . THR A 1 103 ? 24.412 9.546 -33.666 1.00 76.12 103 THR A CA 1
ATOM 773 C C . THR A 1 103 ? 23.163 8.674 -33.784 1.00 76.12 103 THR A C 1
ATOM 775 O O . THR A 1 103 ? 22.193 8.924 -33.075 1.00 76.12 103 THR A O 1
ATOM 778 N N . GLN A 1 104 ? 23.188 7.626 -34.613 1.00 75.56 104 GLN A N 1
ATOM 779 C CA . GLN A 1 104 ? 22.043 6.725 -34.800 1.00 75.56 104 GLN A CA 1
ATOM 780 C C . GLN A 1 104 ? 21.755 5.920 -33.532 1.00 75.56 104 GLN A C 1
ATOM 782 O O . GLN A 1 104 ? 20.598 5.741 -33.151 1.00 75.56 104 GLN A O 1
ATOM 787 N N . PHE A 1 105 ? 22.814 5.505 -32.836 1.00 77.12 105 PHE A N 1
ATOM 788 C CA . PHE A 1 105 ? 22.705 4.823 -31.553 1.00 77.12 105 PHE A CA 1
ATOM 789 C C . PHE A 1 105 ? 22.072 5.719 -30.477 1.00 77.12 105 PHE A C 1
ATOM 791 O O . PHE A 1 105 ? 21.118 5.306 -29.817 1.00 77.12 105 PHE A O 1
ATOM 798 N N . ASN A 1 106 ? 22.530 6.971 -30.353 1.00 80.25 106 ASN A N 1
ATOM 799 C CA . ASN A 1 106 ? 21.965 7.928 -29.397 1.00 80.25 106 ASN A CA 1
ATOM 800 C C . ASN A 1 106 ? 20.472 8.198 -29.651 1.00 80.25 106 ASN A C 1
ATOM 802 O O . ASN A 1 106 ? 19.697 8.243 -28.697 1.00 80.25 106 ASN A O 1
ATOM 806 N N . THR A 1 107 ? 20.046 8.324 -30.913 1.00 83.25 107 THR A N 1
ATOM 807 C CA . THR A 1 107 ? 18.627 8.534 -31.255 1.00 83.25 107 THR A CA 1
ATOM 808 C C . THR A 1 107 ? 17.765 7.298 -30.972 1.00 83.25 107 THR A C 1
ATOM 810 O O . THR A 1 107 ? 16.638 7.427 -30.488 1.00 83.25 107 THR A O 1
ATOM 813 N N . ALA A 1 108 ? 18.282 6.090 -31.224 1.00 80.81 108 ALA A N 1
ATOM 814 C CA . ALA A 1 108 ? 17.578 4.847 -30.901 1.00 80.81 108 ALA A CA 1
ATOM 815 C C . ALA A 1 108 ? 17.409 4.663 -29.381 1.00 80.81 108 ALA A C 1
ATOM 817 O O . ALA A 1 108 ? 16.351 4.225 -28.921 1.00 80.81 108 ALA A O 1
ATOM 818 N N . ILE A 1 109 ? 18.421 5.049 -28.595 1.00 81.50 109 ILE A N 1
ATOM 819 C CA . ILE A 1 109 ? 18.351 5.049 -27.130 1.00 81.50 109 ILE A CA 1
ATOM 820 C C . ILE A 1 109 ? 17.318 6.053 -26.629 1.00 81.50 109 ILE A C 1
ATOM 822 O O . ILE A 1 109 ? 16.474 5.676 -25.817 1.00 81.50 109 ILE A O 1
ATOM 826 N N . SER A 1 110 ? 17.350 7.304 -27.103 1.00 82.38 110 SER A N 1
ATOM 827 C CA . SER A 1 110 ? 16.418 8.330 -26.621 1.00 82.38 110 SER A CA 1
ATOM 828 C C . SER A 1 110 ? 14.963 7.936 -26.881 1.00 82.38 110 SER A C 1
ATOM 830 O O . SER A 1 110 ? 14.140 8.005 -25.972 1.00 82.38 110 SER A O 1
ATOM 832 N N . ALA A 1 111 ? 14.666 7.410 -28.075 1.00 82.19 111 ALA A N 1
ATOM 833 C CA . ALA A 1 111 ? 13.326 6.934 -28.408 1.00 82.19 111 ALA A CA 1
ATOM 834 C C . ALA A 1 111 ? 12.886 5.743 -27.537 1.00 82.19 111 ALA A C 1
ATOM 836 O O . ALA A 1 111 ? 11.717 5.660 -27.156 1.00 82.19 111 ALA A O 1
ATOM 837 N N . CYS A 1 112 ? 13.802 4.830 -27.185 1.00 82.50 112 CYS A N 1
ATOM 838 C CA . CYS A 1 112 ? 13.438 3.732 -26.295 1.00 82.50 112 CYS A CA 1
ATOM 839 C C . CYS A 1 112 ? 13.187 4.194 -24.855 1.00 82.50 112 CYS A C 1
ATOM 841 O O . CYS A 1 112 ? 12.229 3.739 -24.231 1.00 82.50 112 CYS A O 1
ATOM 843 N N . ILE A 1 113 ? 14.013 5.102 -24.328 1.00 81.75 113 ILE A N 1
ATOM 844 C CA . ILE A 1 113 ? 13.835 5.637 -22.971 1.00 81.75 113 ILE A CA 1
ATOM 845 C C . ILE A 1 113 ? 12.463 6.305 -22.843 1.00 81.75 113 ILE A C 1
ATOM 847 O O . ILE A 1 113 ? 11.755 6.063 -21.863 1.00 81.75 113 ILE A O 1
ATOM 851 N N . ASP A 1 114 ? 12.052 7.087 -23.844 1.00 82.50 114 ASP A N 1
ATOM 852 C CA . ASP A 1 114 ? 10.738 7.732 -23.844 1.00 82.50 114 ASP A CA 1
ATOM 853 C C . ASP A 1 114 ? 9.592 6.709 -23.871 1.00 82.50 114 ASP A C 1
ATOM 855 O O . ASP A 1 114 ? 8.626 6.841 -23.112 1.00 82.50 114 ASP A O 1
ATOM 859 N N . HIS A 1 115 ? 9.712 5.647 -24.675 1.00 80.38 115 HIS A N 1
ATOM 860 C CA . HIS A 1 115 ? 8.714 4.578 -24.720 1.00 80.38 115 HIS A CA 1
ATOM 861 C C . HIS A 1 115 ? 8.628 3.806 -23.394 1.00 80.38 115 HIS A C 1
ATOM 863 O O . HIS A 1 115 ? 7.537 3.612 -22.854 1.00 80.38 115 HIS A O 1
ATOM 869 N N . GLN A 1 116 ? 9.774 3.431 -22.816 1.00 81.50 116 GLN A N 1
ATOM 870 C CA . GLN A 1 116 ? 9.824 2.771 -21.511 1.00 81.50 116 GLN A CA 1
ATOM 871 C C . GLN A 1 116 ? 9.230 3.636 -20.407 1.00 81.50 116 GLN A C 1
ATOM 873 O O . GLN A 1 116 ? 8.536 3.119 -19.535 1.00 81.50 116 GLN A O 1
ATOM 878 N N . ARG A 1 117 ? 9.461 4.951 -20.443 1.00 81.62 117 ARG A N 1
ATOM 879 C CA . ARG A 1 117 ? 8.910 5.867 -19.446 1.00 81.62 117 ARG A CA 1
ATOM 880 C C . ARG A 1 117 ? 7.385 5.852 -19.456 1.00 81.62 117 ARG A C 1
ATOM 882 O O . ARG A 1 117 ? 6.791 5.811 -18.383 1.00 81.62 117 ARG A O 1
ATOM 889 N N . GLN A 1 118 ? 6.753 5.858 -20.629 1.00 80.12 118 GLN A N 1
ATOM 890 C CA . GLN A 1 118 ? 5.290 5.798 -20.722 1.00 80.12 118 GLN A CA 1
ATOM 891 C C . GLN A 1 118 ? 4.745 4.462 -20.208 1.00 80.12 118 GLN A C 1
ATOM 893 O O . GLN A 1 118 ? 3.864 4.452 -19.352 1.00 80.12 118 GLN A O 1
ATOM 898 N N . VAL A 1 119 ? 5.340 3.343 -20.630 1.00 78.62 119 VAL A N 1
ATOM 899 C CA . VAL A 1 119 ? 4.945 2.002 -20.163 1.00 78.62 119 VAL A CA 1
ATOM 900 C C . VAL A 1 119 ? 5.147 1.848 -18.652 1.00 78.62 119 VAL A C 1
ATOM 902 O O . VAL A 1 119 ? 4.331 1.222 -17.972 1.00 78.62 119 VAL A O 1
ATOM 905 N N . ALA A 1 120 ? 6.216 2.426 -18.102 1.00 78.25 120 ALA A N 1
ATOM 906 C CA . ALA A 1 120 ? 6.475 2.427 -16.669 1.00 78.25 120 ALA A CA 1
ATOM 907 C C . ALA A 1 120 ? 5.433 3.258 -15.911 1.00 78.25 120 ALA A C 1
ATOM 909 O O . ALA A 1 120 ? 4.896 2.777 -14.915 1.00 78.25 120 ALA A O 1
ATOM 910 N N . LEU A 1 121 ? 5.110 4.469 -16.382 1.00 81.50 121 LEU A N 1
ATOM 911 C CA . LEU A 1 121 ? 4.091 5.320 -15.761 1.00 81.50 121 LEU A CA 1
ATOM 912 C C . LEU A 1 121 ? 2.715 4.644 -15.760 1.00 81.50 121 LEU A C 1
ATOM 914 O O . LEU A 1 121 ? 2.083 4.591 -14.708 1.00 81.50 121 LEU A O 1
ATOM 918 N N . ASP A 1 122 ? 2.290 4.057 -16.879 1.00 79.31 122 ASP A N 1
ATOM 919 C CA . ASP A 1 122 ? 0.998 3.365 -16.972 1.00 79.31 122 ASP A CA 1
ATOM 920 C C . ASP A 1 122 ? 0.934 2.130 -16.067 1.00 79.31 122 ASP A C 1
ATOM 922 O O . ASP A 1 122 ? -0.053 1.920 -15.356 1.00 79.31 122 ASP A O 1
ATOM 926 N N . ASN A 1 123 ? 2.004 1.330 -16.022 1.00 79.00 123 ASN A N 1
ATOM 927 C CA . ASN A 1 123 ? 2.079 0.188 -15.111 1.00 7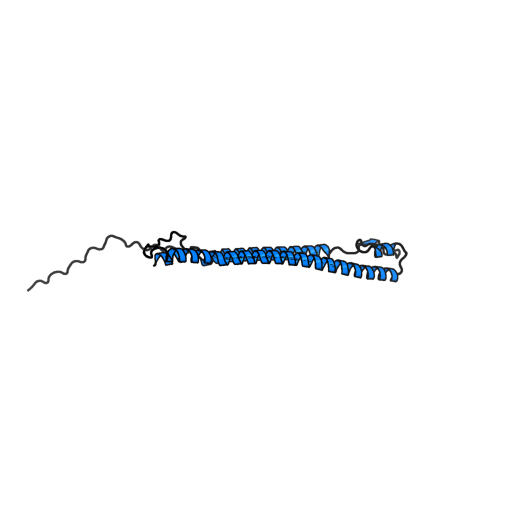9.00 123 ASN A CA 1
ATOM 928 C C . ASN A 1 123 ? 2.049 0.622 -13.644 1.00 79.00 123 ASN A C 1
ATOM 930 O O . ASN A 1 123 ? 1.363 -0.005 -12.832 1.00 79.00 123 ASN A O 1
ATOM 934 N N . LEU A 1 124 ? 2.776 1.686 -13.293 1.00 80.50 124 LEU A N 1
ATOM 935 C CA . LEU A 1 124 ? 2.784 2.229 -11.937 1.00 80.50 124 LEU A CA 1
ATOM 936 C C . LEU A 1 124 ? 1.404 2.757 -11.551 1.00 80.50 124 LEU A C 1
ATOM 938 O O . LEU A 1 124 ? 0.922 2.423 -10.469 1.00 80.50 124 LEU A O 1
ATOM 942 N N . LEU A 1 125 ? 0.750 3.524 -12.425 1.00 82.75 125 LEU A N 1
ATOM 943 C CA . LEU A 1 125 ? -0.596 4.044 -12.191 1.00 82.75 125 LEU A CA 1
ATOM 944 C C . LEU A 1 125 ? -1.609 2.911 -12.030 1.00 82.75 125 LEU A C 1
ATOM 946 O O . LEU A 1 125 ? -2.330 2.884 -11.036 1.00 82.75 125 LEU A O 1
ATOM 950 N N . SER A 1 126 ? -1.625 1.938 -12.943 1.00 79.12 126 SER A N 1
ATOM 951 C CA . SER A 1 126 ? -2.568 0.815 -12.892 1.00 79.12 126 SER A CA 1
ATOM 952 C C . SER A 1 126 ? -2.387 -0.032 -11.627 1.00 79.12 126 SER A C 1
ATOM 954 O O . SER A 1 126 ? -3.352 -0.304 -10.907 1.00 79.12 126 SER A O 1
ATOM 956 N N . ARG A 1 127 ? -1.138 -0.367 -11.267 1.00 78.69 127 ARG A N 1
ATOM 957 C CA . ARG A 1 127 ? -0.842 -1.085 -10.015 1.00 78.69 127 ARG A CA 1
ATOM 958 C C . ARG A 1 127 ? -1.213 -0.269 -8.779 1.00 78.69 127 ARG A C 1
ATOM 960 O O . ARG A 1 127 ? -1.778 -0.830 -7.845 1.00 78.69 127 ARG A O 1
ATOM 967 N N . SER A 1 128 ? -0.945 1.038 -8.780 1.00 80.69 128 SER A N 1
ATOM 968 C CA . SER A 1 128 ? -1.303 1.938 -7.674 1.00 80.69 128 SER A CA 1
ATOM 969 C C . SER A 1 128 ? -2.818 2.064 -7.503 1.00 80.69 128 SER A C 1
ATOM 971 O O . SER A 1 128 ? -3.307 2.103 -6.377 1.00 80.69 128 SER A O 1
ATOM 973 N N . LEU A 1 129 ? -3.580 2.074 -8.600 1.00 86.25 129 LEU A N 1
ATOM 974 C CA . LEU A 1 129 ? -5.043 2.098 -8.561 1.00 86.25 129 LEU A CA 1
ATOM 975 C C . LEU A 1 129 ? -5.622 0.789 -8.013 1.00 86.25 129 LEU A C 1
ATOM 977 O O . LEU A 1 129 ? -6.493 0.831 -7.146 1.00 86.25 129 LEU A O 1
ATOM 981 N N . LEU A 1 130 ? -5.121 -0.368 -8.460 1.00 80.75 130 LEU A N 1
ATOM 982 C CA . LEU A 1 130 ? -5.541 -1.673 -7.930 1.00 80.75 130 LEU A CA 1
ATOM 983 C C . LEU A 1 130 ? -5.219 -1.811 -6.437 1.00 80.75 130 LEU A C 1
ATOM 985 O O . LEU A 1 130 ? -6.057 -2.258 -5.654 1.00 80.75 130 LEU A O 1
ATOM 989 N N . ALA A 1 131 ? -4.025 -1.374 -6.043 1.00 79.69 131 ALA A N 1
ATOM 990 C CA . ALA A 1 131 ? -3.597 -1.274 -4.656 1.00 79.69 131 ALA A CA 1
ATOM 991 C C . ALA A 1 131 ? -4.551 -0.423 -3.806 1.00 79.69 131 ALA A C 1
ATOM 993 O O . ALA A 1 131 ? -5.018 -0.868 -2.755 1.00 79.69 131 ALA A O 1
ATOM 994 N N . LEU A 1 132 ? -4.858 0.790 -4.274 1.00 83.62 132 LEU A N 1
ATOM 995 C CA . LEU A 1 132 ? -5.750 1.722 -3.593 1.00 83.62 132 LEU A CA 1
ATOM 996 C C . LEU A 1 132 ? -7.157 1.138 -3.451 1.00 83.62 132 LEU A C 1
ATOM 998 O O . LEU A 1 132 ? -7.736 1.210 -2.369 1.00 83.62 132 LEU A O 1
ATOM 1002 N N . LEU A 1 133 ? -7.688 0.518 -4.508 1.00 83.62 133 LEU A N 1
ATOM 1003 C CA . LEU A 1 133 ? -9.004 -0.118 -4.487 1.00 83.62 133 LEU A CA 1
ATOM 1004 C C . LEU A 1 133 ? -9.051 -1.254 -3.457 1.00 83.62 133 LEU A C 1
ATOM 1006 O O . LEU A 1 133 ? -9.971 -1.300 -2.639 1.00 83.62 133 LEU A O 1
ATOM 1010 N N . GLY A 1 134 ? -8.042 -2.128 -3.436 1.00 81.81 134 GLY A N 1
ATOM 1011 C CA . GLY A 1 134 ? -7.948 -3.205 -2.447 1.00 81.81 134 GLY A CA 1
ATOM 1012 C C . GLY A 1 134 ? -7.891 -2.681 -1.009 1.00 81.81 134 GLY A C 1
ATOM 1013 O O . GLY A 1 134 ? -8.620 -3.159 -0.138 1.00 81.81 134 GLY A O 1
ATOM 1014 N N . LEU A 1 135 ? -7.084 -1.645 -0.766 1.00 82.25 135 LEU A N 1
ATOM 1015 C CA . LEU A 1 135 ? -6.969 -1.003 0.544 1.00 82.25 135 LEU A CA 1
ATOM 1016 C C . LEU A 1 135 ? -8.280 -0.331 0.973 1.00 82.25 135 LEU A C 1
ATOM 1018 O O . LEU A 1 135 ? -8.667 -0.443 2.135 1.00 82.25 135 LEU A O 1
ATOM 1022 N N . ALA A 1 136 ? -8.999 0.301 0.042 1.00 84.31 136 ALA A N 1
ATOM 1023 C CA . ALA A 1 136 ? -10.299 0.909 0.303 1.00 84.31 136 ALA A CA 1
ATOM 1024 C C . ALA A 1 136 ? -11.352 -0.132 0.716 1.00 84.31 136 ALA A C 1
ATOM 1026 O O . ALA A 1 136 ? -12.054 0.071 1.706 1.00 84.31 136 ALA A O 1
ATOM 1027 N N . VAL A 1 137 ? -11.430 -1.270 0.013 1.00 84.62 137 VAL A N 1
ATOM 1028 C CA . VAL A 1 137 ? -12.354 -2.368 0.355 1.00 84.62 137 VAL A CA 1
ATOM 1029 C C . VAL A 1 137 ? -12.069 -2.906 1.758 1.00 84.62 137 VAL A C 1
ATOM 1031 O O . VAL A 1 137 ? -12.990 -3.090 2.555 1.00 84.62 137 VAL A O 1
ATOM 1034 N N . ILE A 1 138 ? -10.794 -3.112 2.090 1.00 80.81 138 ILE A N 1
ATOM 1035 C CA . ILE A 1 138 ? -10.382 -3.625 3.401 1.00 80.81 138 ILE A CA 1
ATOM 1036 C C . ILE A 1 138 ? -10.679 -2.609 4.504 1.00 80.81 138 ILE A C 1
ATOM 1038 O O . ILE A 1 138 ? -11.273 -2.969 5.520 1.00 80.81 138 ILE A O 1
ATOM 1042 N N . ALA A 1 139 ? -10.327 -1.339 4.299 1.00 83.12 139 ALA A N 1
ATOM 1043 C CA . ALA A 1 139 ? -10.621 -0.270 5.248 1.00 83.12 139 ALA A CA 1
ATOM 1044 C C . ALA A 1 139 ? -12.131 -0.147 5.504 1.00 83.12 139 ALA A C 1
ATOM 1046 O O . ALA A 1 139 ? -12.556 -0.034 6.655 1.00 83.12 139 ALA A O 1
ATOM 1047 N N . PHE A 1 140 ? -12.948 -0.247 4.451 1.00 86.44 140 PHE A N 1
ATOM 1048 C CA . PHE A 1 140 ? -14.403 -0.227 4.565 1.00 86.44 140 PHE A CA 1
ATOM 1049 C C . PHE A 1 140 ? -14.938 -1.431 5.350 1.00 86.44 140 PHE A C 1
ATOM 1051 O O . PHE A 1 140 ? -15.751 -1.258 6.257 1.00 86.44 140 PHE A O 1
ATOM 1058 N N . ALA A 1 141 ? -14.450 -2.643 5.065 1.00 83.19 141 ALA A N 1
ATOM 1059 C CA . ALA A 1 141 ? -14.841 -3.851 5.790 1.00 83.19 141 ALA A CA 1
ATOM 1060 C C . ALA A 1 141 ? -14.502 -3.761 7.290 1.00 83.19 141 ALA A C 1
ATOM 1062 O O . ALA A 1 141 ? -15.342 -4.078 8.136 1.00 83.19 141 ALA A O 1
ATOM 1063 N N . PHE A 1 142 ? -13.306 -3.269 7.631 1.00 82.56 142 PHE A N 1
ATOM 1064 C CA . PHE A 1 142 ? -12.911 -3.035 9.023 1.00 82.56 142 PHE A CA 1
ATOM 1065 C C . PHE A 1 142 ? -13.766 -1.960 9.697 1.00 82.56 142 PHE A C 1
ATOM 1067 O O . PHE A 1 142 ? -14.222 -2.169 10.823 1.00 82.56 142 PHE A O 1
ATOM 1074 N N . GLY A 1 143 ? -14.023 -0.841 9.017 1.00 84.50 143 GLY A N 1
ATOM 1075 C CA . GLY A 1 143 ? -14.892 0.222 9.525 1.00 84.50 143 GLY A CA 1
ATOM 1076 C C . GLY A 1 143 ? -16.312 -0.276 9.800 1.00 84.50 143 GLY A C 1
ATOM 1077 O O . GLY A 1 143 ? -16.865 -0.016 10.869 1.00 84.50 143 GLY A O 1
ATOM 1078 N N . TYR A 1 144 ? -16.872 -1.071 8.885 1.00 85.94 144 TYR A N 1
ATOM 1079 C CA . TYR A 1 144 ? -18.192 -1.682 9.041 1.00 85.94 144 TYR A CA 1
ATOM 1080 C C . TYR A 1 144 ? -18.242 -2.657 10.227 1.00 85.94 144 TYR A C 1
ATOM 1082 O O . TYR A 1 144 ? -19.143 -2.580 11.065 1.00 85.94 144 TYR A O 1
ATOM 1090 N N . ALA A 1 145 ? -17.245 -3.539 10.350 1.00 82.94 145 ALA A N 1
ATOM 1091 C CA . ALA A 1 145 ? -17.145 -4.470 11.472 1.00 82.94 145 ALA A CA 1
ATOM 1092 C C . ALA A 1 145 ? -16.999 -3.739 12.819 1.00 82.94 145 ALA A C 1
ATOM 1094 O O . ALA A 1 145 ? -17.629 -4.122 13.810 1.00 82.94 145 ALA A O 1
ATOM 1095 N N . MET A 1 146 ? -16.203 -2.665 12.857 1.00 81.56 146 MET A N 1
ATOM 1096 C CA . MET A 1 146 ? -16.020 -1.835 14.047 1.00 81.56 146 MET A CA 1
ATOM 1097 C C . MET A 1 146 ? -17.331 -1.149 14.447 1.00 81.56 146 MET A C 1
ATOM 1099 O O . MET A 1 146 ? -17.730 -1.246 15.608 1.00 81.56 146 MET A O 1
ATOM 1103 N N . ALA A 1 147 ? -18.046 -0.544 13.494 1.00 83.62 147 ALA A N 1
ATOM 1104 C CA . ALA A 1 147 ? -19.344 0.080 13.744 1.00 83.62 147 ALA A CA 1
ATOM 1105 C C . ALA A 1 147 ? -20.359 -0.930 14.311 1.00 83.62 147 ALA A C 1
ATOM 1107 O O . ALA A 1 147 ? -20.960 -0.686 15.358 1.00 83.62 147 ALA A O 1
ATOM 1108 N N . GLY A 1 148 ? -20.491 -2.111 13.697 1.00 82.00 148 GLY A N 1
ATOM 1109 C CA . GLY A 1 148 ? -21.402 -3.153 14.183 1.00 82.00 148 GLY A CA 1
ATOM 1110 C C . GLY A 1 148 ? -21.085 -3.615 15.610 1.00 82.00 148 GLY A C 1
ATOM 1111 O O . GLY A 1 148 ? -21.991 -3.832 16.420 1.00 82.00 148 GLY A O 1
ATOM 1112 N N . ARG A 1 149 ? -19.799 -3.717 15.962 1.00 78.50 149 ARG A N 1
ATOM 1113 C CA . ARG A 1 149 ? -19.385 -4.159 17.299 1.00 78.50 149 ARG A CA 1
ATOM 1114 C C . ARG A 1 149 ? -19.558 -3.082 18.371 1.00 78.50 149 ARG A C 1
ATOM 1116 O O . ARG A 1 149 ? -19.909 -3.439 19.491 1.00 78.50 149 ARG A O 1
ATOM 1123 N N . VAL A 1 150 ? -19.383 -1.802 18.037 1.00 74.75 150 VAL A N 1
ATOM 1124 C CA . VAL A 1 150 ? -19.618 -0.674 18.961 1.00 74.75 150 VAL A CA 1
ATOM 1125 C C . VAL A 1 150 ? -21.108 -0.502 19.276 1.00 74.75 150 VAL A C 1
ATOM 1127 O O . VAL A 1 150 ? -21.460 -0.210 20.416 1.00 74.75 150 VAL A O 1
ATOM 1130 N N . LEU A 1 151 ? -21.999 -0.733 18.306 1.00 75.75 151 LEU A N 1
ATOM 1131 C CA . LEU A 1 151 ? -23.447 -0.596 18.518 1.00 75.75 151 LEU A CA 1
ATOM 1132 C C . LEU A 1 151 ? -24.112 -1.841 19.140 1.00 75.75 151 LEU A C 1
ATOM 1134 O O . LEU A 1 151 ? -25.184 -1.731 19.737 1.00 75.75 151 LEU A O 1
ATOM 1138 N N . SER A 1 152 ? -23.490 -3.020 19.046 1.00 70.56 152 SER A N 1
ATOM 1139 C CA . SER A 1 152 ? -24.049 -4.287 19.554 1.00 70.56 152 SER A CA 1
ATOM 1140 C C . SER A 1 152 ? -24.430 -4.286 21.057 1.00 70.56 152 SER A C 1
ATOM 1142 O O . SER A 1 152 ? -25.528 -4.750 21.389 1.00 70.56 152 SER A O 1
ATOM 1144 N N . PRO A 1 153 ? -23.622 -3.733 21.989 1.00 65.19 153 PRO A N 1
ATOM 1145 C CA . PRO A 1 153 ? -23.958 -3.703 23.415 1.00 65.19 153 PRO A CA 1
ATOM 1146 C C . PRO A 1 153 ? -25.161 -2.806 23.730 1.00 65.19 153 PRO A C 1
ATOM 1148 O O . PRO A 1 153 ? -25.983 -3.153 24.580 1.00 65.19 153 PRO A O 1
ATOM 1151 N N . LEU A 1 154 ? -25.310 -1.690 23.007 1.00 68.44 154 LEU A N 1
ATOM 1152 C CA . LEU A 1 154 ? -26.391 -0.727 23.227 1.00 68.44 154 LEU A CA 1
ATOM 1153 C C . LEU A 1 154 ? -27.759 -1.372 22.992 1.00 68.44 154 LEU A C 1
ATO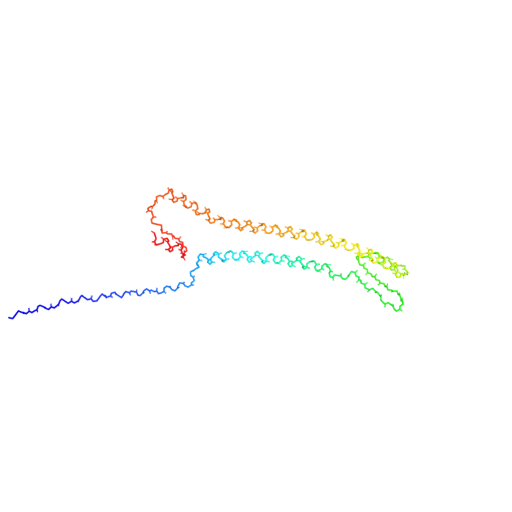M 1155 O O . LEU A 1 154 ? -28.650 -1.234 23.827 1.00 68.44 154 LEU A O 1
ATOM 1159 N N . GLY A 1 155 ? -27.897 -2.167 21.925 1.00 68.25 155 GLY A N 1
ATOM 1160 C CA . GLY A 1 155 ? -29.148 -2.855 21.593 1.00 68.25 155 GLY A CA 1
ATOM 1161 C C . GLY A 1 155 ? -29.545 -3.976 22.562 1.00 68.25 155 GLY A C 1
ATOM 1162 O O . GLY A 1 155 ? -30.711 -4.382 22.587 1.00 68.25 155 GLY A O 1
ATOM 1163 N N . ARG A 1 156 ? -28.614 -4.509 23.367 1.00 68.19 156 ARG A N 1
ATOM 1164 C CA . ARG A 1 156 ? -28.963 -5.425 24.469 1.00 68.19 156 ARG A CA 1
ATOM 1165 C C . ARG A 1 156 ? -29.510 -4.643 25.659 1.00 68.19 156 ARG A C 1
ATOM 1167 O O . ARG A 1 156 ? -30.569 -5.004 26.156 1.00 68.19 156 ARG A O 1
ATOM 1174 N N . ILE A 1 157 ? -28.868 -3.538 26.034 1.00 70.31 157 ILE A N 1
ATOM 1175 C CA . ILE A 1 157 ? -29.289 -2.707 27.172 1.00 70.31 157 ILE A CA 1
ATOM 1176 C C . ILE A 1 157 ? -30.680 -2.104 26.936 1.00 70.31 157 ILE A C 1
ATOM 1178 O O . ILE A 1 157 ? -31.519 -2.163 27.829 1.00 70.31 157 ILE A O 1
ATOM 1182 N N . THR A 1 158 ? -30.987 -1.606 25.729 1.00 74.75 158 THR A N 1
ATOM 1183 C CA . THR A 1 158 ? -32.323 -1.041 25.441 1.00 74.75 158 THR A CA 1
ATOM 1184 C C . THR A 1 158 ? -33.429 -2.091 25.515 1.00 74.75 158 THR A C 1
ATOM 1186 O O . THR A 1 158 ? -34.535 -1.788 25.957 1.00 74.75 158 THR A O 1
ATOM 1189 N N . ARG A 1 159 ? -33.147 -3.331 25.091 1.00 72.75 159 ARG A N 1
ATOM 1190 C CA . ARG A 1 159 ? -34.110 -4.439 25.168 1.00 72.75 159 ARG A CA 1
ATOM 1191 C C . ARG A 1 159 ? -34.350 -4.874 26.608 1.00 72.75 159 ARG A C 1
ATOM 1193 O O . ARG A 1 159 ? -35.506 -5.044 26.977 1.00 72.75 159 ARG A O 1
ATOM 1200 N N . THR A 1 160 ? -33.301 -4.990 27.420 1.00 71.38 160 THR A N 1
ATOM 1201 C CA . THR A 1 160 ? -33.445 -5.329 28.842 1.00 71.38 160 THR A CA 1
ATOM 1202 C C . THR A 1 160 ? -34.150 -4.212 29.607 1.00 71.38 160 THR A C 1
ATOM 1204 O O . THR A 1 160 ? -35.082 -4.492 30.346 1.00 71.38 160 THR A O 1
ATOM 1207 N N . ALA A 1 161 ? -33.801 -2.945 29.364 1.00 73.62 161 ALA A N 1
ATOM 1208 C CA . ALA A 1 161 ? -34.488 -1.805 29.972 1.00 73.62 161 ALA A CA 1
ATOM 1209 C C . ALA A 1 161 ? -35.982 -1.773 29.606 1.00 73.62 161 ALA A C 1
ATOM 1211 O O . ALA A 1 161 ? -36.824 -1.535 30.466 1.00 73.62 161 ALA A O 1
ATOM 1212 N N . ARG A 1 162 ? -36.331 -2.073 28.346 1.00 70.12 162 ARG A N 1
ATOM 1213 C CA . ARG A 1 162 ? -37.726 -2.139 27.885 1.00 70.12 162 ARG A CA 1
ATOM 1214 C C . ARG A 1 162 ? -38.480 -3.362 28.431 1.00 70.12 162 ARG A C 1
ATOM 1216 O O . ARG A 1 162 ? -39.684 -3.269 28.626 1.00 70.12 162 ARG A O 1
ATOM 1223 N N . ALA A 1 163 ? -37.788 -4.468 28.708 1.00 70.75 163 ALA A N 1
ATOM 1224 C CA . ALA A 1 163 ? -38.362 -5.643 29.363 1.00 70.75 163 ALA A CA 1
ATOM 1225 C C . ALA A 1 163 ? -38.609 -5.406 30.864 1.00 70.75 163 ALA A C 1
ATOM 1227 O O . ALA A 1 163 ? -39.689 -5.712 31.351 1.00 70.75 163 ALA A O 1
ATOM 1228 N N . VAL A 1 164 ? -37.655 -4.792 31.572 1.00 65.94 164 VAL A N 1
ATOM 1229 C CA . VAL A 1 164 ? -37.755 -4.492 33.013 1.00 65.94 164 VAL A CA 1
ATOM 1230 C C . VAL A 1 164 ? -38.749 -3.362 33.289 1.00 65.94 164 VAL A C 1
ATOM 1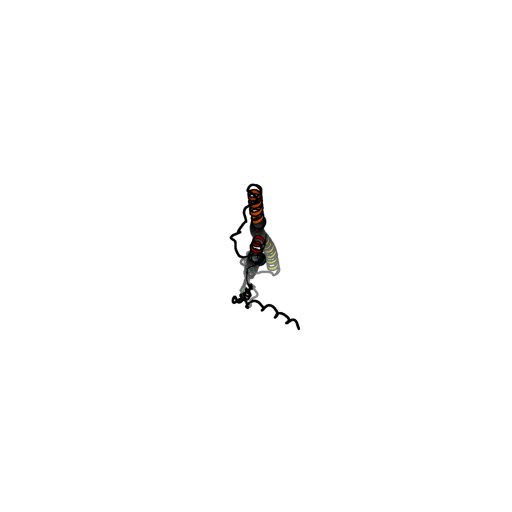232 O O . VAL A 1 164 ? -39.502 -3.436 34.248 1.00 65.94 164 VAL A O 1
ATOM 1235 N N . ALA A 1 165 ? -38.847 -2.355 32.415 1.00 64.00 165 ALA A N 1
ATOM 1236 C CA . ALA A 1 165 ? -39.894 -1.334 32.517 1.00 64.00 165 ALA A CA 1
ATOM 1237 C C . ALA A 1 165 ? -41.317 -1.903 32.324 1.00 64.00 165 ALA A C 1
ATOM 1239 O O . ALA A 1 165 ? -42.287 -1.250 32.700 1.00 64.00 165 ALA A O 1
ATOM 1240 N N . GLY A 1 166 ? -41.445 -3.094 31.723 1.00 62.78 166 GLY A N 1
ATOM 1241 C CA . GLY A 1 166 ? -42.719 -3.782 31.508 1.00 62.78 166 GLY A CA 1
ATOM 1242 C C . GLY A 1 166 ? -43.039 -4.888 32.519 1.00 62.78 166 GLY A C 1
ATOM 1243 O O . GLY A 1 166 ? -44.165 -5.378 32.508 1.00 62.78 166 GLY A O 1
ATOM 1244 N N . SER A 1 167 ? -42.097 -5.297 33.379 1.00 58.88 167 SER A N 1
ATOM 1245 C CA . SER A 1 167 ? -42.291 -6.388 34.345 1.00 58.88 167 SER A CA 1
ATOM 1246 C C . SER A 1 167 ? -41.877 -5.975 35.759 1.00 58.88 167 SER A C 1
ATOM 1248 O O . SER A 1 167 ? -40.745 -5.553 35.963 1.00 58.88 167 SER A O 1
ATOM 1250 N N . ASP A 1 168 ? -42.803 -6.141 36.702 1.00 54.16 168 ASP A N 1
ATOM 1251 C CA . ASP A 1 168 ? -42.758 -5.836 38.140 1.00 54.16 168 ASP A CA 1
ATOM 1252 C C . ASP A 1 168 ? -41.386 -5.600 38.812 1.00 54.16 168 ASP A C 1
ATOM 1254 O O . ASP A 1 168 ? -40.497 -6.453 38.826 1.00 54.16 168 ASP A O 1
ATOM 1258 N N . LEU A 1 169 ? -41.288 -4.446 39.482 1.00 56.25 169 LEU A N 1
ATOM 1259 C CA . LEU A 1 169 ? -40.096 -3.835 40.092 1.00 56.25 169 LEU A CA 1
ATOM 1260 C C . LEU A 1 169 ? -39.600 -4.494 41.401 1.00 56.25 169 LEU A C 1
ATOM 1262 O O . LEU A 1 169 ? -38.741 -3.938 42.080 1.00 56.25 169 LEU A O 1
ATOM 1266 N N . SER A 1 170 ? -40.151 -5.641 41.801 1.00 56.81 170 SER A N 1
ATOM 1267 C CA . SER A 1 170 ? -40.020 -6.185 43.166 1.00 56.81 170 SER A CA 1
ATOM 1268 C C . SER A 1 170 ? -39.251 -7.508 43.270 1.00 56.81 170 SER A C 1
ATOM 1270 O O . SER A 1 170 ? -39.131 -8.071 44.361 1.00 56.81 170 SER A O 1
ATOM 1272 N N . ARG A 1 171 ? -38.673 -8.013 42.174 1.00 54.12 171 ARG A N 1
ATOM 1273 C CA . ARG A 1 171 ? -37.871 -9.243 42.216 1.00 54.12 171 ARG A CA 1
ATOM 1274 C C . ARG A 1 171 ? -36.394 -8.911 42.424 1.00 54.12 171 ARG A C 1
ATOM 1276 O O . ARG A 1 171 ? -35.761 -8.368 41.531 1.00 54.12 171 ARG A O 1
ATOM 1283 N N . ARG A 1 172 ? -35.859 -9.268 43.596 1.00 56.22 172 ARG A N 1
ATOM 1284 C CA . ARG A 1 172 ? -34.418 -9.298 43.913 1.00 56.22 172 ARG A CA 1
ATOM 1285 C C . ARG A 1 172 ? -33.673 -9.984 42.762 1.00 56.22 172 ARG A C 1
ATOM 1287 O O . ARG A 1 172 ? -33.903 -11.166 42.503 1.00 56.22 172 ARG A O 1
ATOM 1294 N N . ILE A 1 173 ? -32.873 -9.223 42.023 1.00 56.19 173 ILE A N 1
ATOM 1295 C CA . ILE A 1 173 ? -32.189 -9.695 40.822 1.00 56.19 173 ILE A CA 1
ATOM 1296 C C . ILE A 1 173 ? -30.855 -10.303 41.261 1.00 56.19 173 ILE A C 1
ATOM 1298 O O . ILE A 1 173 ? -29.853 -9.606 41.343 1.00 56.19 173 ILE A O 1
ATOM 1302 N N . GLU A 1 174 ? -30.828 -11.606 41.539 1.00 57.81 174 GLU A N 1
ATOM 1303 C CA . GLU A 1 174 ? -29.566 -12.353 41.593 1.00 57.81 174 GLU A CA 1
ATOM 1304 C C . GLU A 1 174 ? -29.039 -12.475 40.157 1.00 57.81 174 GLU A C 1
ATOM 1306 O O . GLU A 1 174 ? -29.511 -13.290 39.360 1.00 57.81 174 GLU A O 1
ATOM 1311 N N . LEU A 1 175 ? -28.115 -11.591 39.780 1.00 52.06 175 LEU A N 1
ATOM 1312 C CA . LEU A 1 175 ? -27.519 -11.601 38.449 1.00 52.06 175 LEU A CA 1
ATOM 1313 C C . LEU A 1 175 ? -26.464 -12.718 38.397 1.00 52.06 175 LEU A C 1
ATOM 1315 O O . LEU A 1 175 ? -25.337 -12.545 38.861 1.00 52.06 175 LEU A O 1
ATOM 1319 N N . ASP A 1 176 ? -26.803 -13.886 37.849 1.00 57.16 176 ASP A N 1
ATOM 1320 C CA . ASP A 1 176 ? -25.817 -14.942 37.603 1.00 57.16 176 ASP A CA 1
ATOM 1321 C C . ASP A 1 176 ? -24.968 -14.578 36.371 1.00 57.16 176 ASP A C 1
ATOM 1323 O O . ASP A 1 176 ? -25.396 -14.667 35.219 1.00 57.16 176 ASP A O 1
ATOM 1327 N N . GLY A 1 177 ? -23.776 -14.042 36.627 1.00 63.81 177 GLY A N 1
ATOM 1328 C CA . GLY A 1 177 ? -22.836 -13.553 35.630 1.00 63.81 177 GLY A CA 1
ATOM 1329 C C . GLY A 1 177 ? -21.403 -13.618 36.164 1.00 63.81 177 GLY A C 1
ATOM 1330 O O . GLY A 1 177 ? -21.216 -13.812 37.367 1.00 63.81 177 GLY A O 1
ATOM 1331 N N . PRO A 1 178 ? -20.389 -13.501 35.286 1.00 63.06 178 PRO A N 1
ATOM 1332 C CA . PRO A 1 178 ? -18.986 -13.517 35.687 1.00 63.06 178 PRO A CA 1
ATOM 1333 C C . PRO A 1 178 ? -18.722 -12.484 36.783 1.00 63.06 178 PRO A C 1
ATOM 1335 O O . PRO A 1 178 ? -19.276 -11.393 36.718 1.00 63.06 178 PRO A O 1
ATOM 1338 N N . ASP A 1 179 ? -17.859 -12.820 37.740 1.00 64.88 179 ASP A N 1
ATOM 1339 C CA . ASP A 1 179 ? -17.430 -11.924 38.816 1.00 64.88 179 ASP A CA 1
ATOM 1340 C C . ASP A 1 179 ? -16.729 -10.672 38.258 1.00 64.88 179 ASP A C 1
ATOM 1342 O O . ASP A 1 179 ? -15.504 -10.630 38.103 1.00 64.88 179 ASP A O 1
ATOM 1346 N N . ASP A 1 180 ? -17.520 -9.664 37.912 1.00 67.81 180 ASP A N 1
ATOM 1347 C CA . ASP A 1 180 ? -17.087 -8.395 37.356 1.00 67.81 180 ASP A CA 1
ATOM 1348 C C . ASP A 1 180 ? -17.654 -7.209 38.150 1.00 67.81 180 ASP A C 1
ATOM 1350 O O . ASP A 1 180 ? -18.499 -7.361 39.032 1.00 67.81 180 ASP A O 1
ATOM 1354 N N . GLU A 1 181 ? -17.155 -6.006 37.849 1.00 73.19 181 GLU A N 1
ATOM 1355 C CA . GLU A 1 181 ? -17.541 -4.782 38.566 1.00 73.19 181 GLU A CA 1
ATOM 1356 C C . GLU A 1 181 ? -19.047 -4.471 38.449 1.00 73.19 181 GLU A C 1
ATOM 1358 O O . GLU A 1 181 ? -19.583 -3.736 39.270 1.00 73.19 181 GLU A O 1
ATOM 1363 N N . LEU A 1 182 ? -19.755 -5.028 37.456 1.00 63.47 182 LEU A N 1
ATOM 1364 C CA . LEU A 1 182 ? -21.205 -4.858 37.323 1.00 63.47 182 LEU A CA 1
ATOM 1365 C C . LEU A 1 182 ? -21.971 -5.798 38.256 1.00 63.47 182 LEU A C 1
ATOM 1367 O O . LEU A 1 182 ? -22.994 -5.389 38.802 1.00 63.47 182 LEU A O 1
ATOM 1371 N N . LYS A 1 183 ? -21.481 -7.025 38.466 1.00 67.56 183 LYS A N 1
ATOM 1372 C CA . LYS A 1 183 ? -22.063 -7.958 39.438 1.00 67.56 183 LYS A CA 1
ATOM 1373 C C . LYS A 1 183 ? -21.898 -7.467 40.878 1.00 67.56 183 LYS A C 1
ATOM 1375 O O . LYS A 1 183 ? -22.846 -7.538 41.647 1.00 67.56 183 LYS A O 1
ATOM 1380 N N . GLU A 1 184 ? -20.751 -6.882 41.218 1.00 67.25 184 GLU A N 1
ATOM 1381 C CA . GLU A 1 184 ? -20.518 -6.303 42.553 1.00 67.25 184 GLU A CA 1
ATOM 1382 C C . GLU A 1 184 ? -21.444 -5.106 42.850 1.00 67.25 184 GLU A C 1
ATOM 1384 O O . GLU A 1 184 ? -21.943 -4.954 43.967 1.00 67.25 184 GLU A O 1
ATOM 1389 N N . LEU A 1 185 ? -21.744 -4.291 41.833 1.00 69.31 185 LEU A N 1
ATOM 1390 C CA . LEU A 1 185 ? -22.746 -3.227 41.937 1.00 69.31 185 LEU A CA 1
ATOM 1391 C C . LEU A 1 185 ? -24.177 -3.775 42.025 1.00 69.31 185 LEU A C 1
ATOM 1393 O O . LEU A 1 185 ? -25.002 -3.200 42.721 1.00 69.31 185 LEU A O 1
ATOM 1397 N N . ALA A 1 186 ? -24.486 -4.875 41.340 1.00 67.06 186 ALA A N 1
ATOM 1398 C CA . ALA A 1 186 ? -25.806 -5.497 41.416 1.00 67.06 186 ALA A CA 1
ATOM 1399 C C . ALA A 1 186 ? -26.060 -6.189 42.767 1.00 67.06 186 ALA A C 1
ATOM 1401 O O . ALA A 1 186 ? -27.180 -6.160 43.252 1.00 67.06 186 ALA A O 1
ATOM 1402 N N . ASP A 1 187 ? -25.036 -6.768 43.400 1.00 66.88 187 ASP A N 1
ATOM 1403 C CA . ASP A 1 187 ? -25.171 -7.410 44.717 1.00 66.88 187 ASP A CA 1
ATOM 1404 C C . ASP A 1 187 ? -25.284 -6.394 45.873 1.00 66.88 187 ASP A C 1
ATOM 1406 O O . ASP A 1 187 ? -25.679 -6.756 46.985 1.00 66.88 187 ASP A O 1
ATOM 1410 N N . THR A 1 188 ? -24.936 -5.123 45.636 1.00 64.75 188 THR A N 1
ATOM 1411 C CA . THR A 1 188 ? -24.996 -4.054 46.648 1.00 64.75 188 THR A CA 1
ATOM 1412 C C . THR A 1 188 ? -26.300 -3.250 46.656 1.00 64.75 188 THR A C 1
ATOM 1414 O O . THR A 1 188 ? -26.560 -2.586 47.664 1.00 64.75 188 THR A O 1
ATOM 1417 N N . PHE A 1 189 ? -27.127 -3.318 45.606 1.00 54.25 189 PHE A N 1
ATOM 1418 C CA . PHE A 1 189 ? -28.403 -2.591 45.487 1.00 54.25 189 PHE A CA 1
ATOM 1419 C C . PHE A 1 189 ? -29.589 -3.542 45.298 1.00 54.25 189 PHE A C 1
ATOM 1421 O O . PHE A 1 189 ? -30.603 -3.351 46.009 1.00 54.25 189 PHE A O 1
#

pLDDT: mean 72.92, std 9.89, range [47.75, 92.0]